Protein AF-A0AAD8TJ21-F1 (afdb_monomer_lite)

Foldseek 3Di:
DPVVVVVVVVVVVVVVVVVVVVVVPPDPPDDDDDDDDDDDDDDDDDDDDDDDDDDPPPPPPPPDPPDDPPPDDDDDDDDDDDDDDDDDDDDDDDDDDDDDDDDDDDDDDDDPPDDDDPPPPPDDPPCVVVPPPPVVVPPVPPPPPPVPVDPVVLVVLVVVLVVLVVDDPVSVVVCVVVNVVSCVVNVVVVVVVVVVVVVVVVCVVVVVVVVVVVVVVVVVVVVVVVVVVCVVVVVVVVVVVVVVVVVVVVVVVVVVVVVVVVVVVVVVVVVVVVVVVVVVVVVVVVVD

pLDDT: mean 70.74, std 22.99, range [34.28, 98.75]

Secondary structure (DSSP, 8-state):
-THHHHHHHHHHHHHHHHHHHHHTT-----PPP-PPPPP---------------------TT-----------------PPPP------------------PPP------------------S---GGGTS---GGGG------------HHHHHHHHHHHHHHHTS-HHHHHHTHHHHHHHHHHHTTHHHHHHHHHHHHHHTHHHHHHHHHHHHHHHHHHHHHHHHH-THHHHHHHHHHHHHHHHHHHHHHHHHHHHHHHHHHHHHHHHHHHHHHHHHHHHHHHHH-

Structure (mmCIF, N/CA/C/O backbone):
data_AF-A0AAD8TJ21-F1
#
_entry.id   AF-A0AAD8TJ21-F1
#
loop_
_atom_site.group_PDB
_atom_site.id
_atom_site.type_symbol
_atom_site.label_atom_id
_atom_site.label_alt_id
_atom_site.label_comp_id
_atom_site.label_asym_id
_atom_site.label_entity_id
_atom_site.label_seq_id
_atom_site.pdbx_PDB_ins_code
_atom_site.Cartn_x
_atom_site.Cartn_y
_atom_site.Cartn_z
_atom_site.occupancy
_atom_site.B_iso_or_equiv
_atom_site.auth_seq_id
_atom_site.auth_comp_id
_atom_site.auth_asym_id
_atom_site.auth_atom_id
_atom_site.pdbx_PDB_model_num
ATOM 1 N N . MET A 1 1 ? 44.494 9.685 -13.608 1.00 54.06 1 MET A N 1
ATOM 2 C CA . MET A 1 1 ? 44.306 8.215 -13.641 1.00 54.06 1 MET A CA 1
ATOM 3 C C . MET A 1 1 ? 43.765 7.640 -12.327 1.00 54.06 1 MET A C 1
ATOM 5 O O . MET A 1 1 ? 43.497 6.451 -12.278 1.00 54.06 1 MET A O 1
ATOM 9 N N . GLU A 1 2 ? 43.521 8.444 -11.288 1.00 57.44 2 GLU A N 1
ATOM 10 C CA . GLU A 1 2 ? 43.161 7.932 -9.951 1.00 57.44 2 GLU A CA 1
ATOM 11 C C . GLU A 1 2 ? 41.667 7.586 -9.780 1.00 57.44 2 GLU A C 1
ATOM 13 O O . GLU A 1 2 ? 41.309 6.813 -8.897 1.00 57.44 2 GLU A O 1
ATOM 18 N N . ASN A 1 3 ? 40.790 8.052 -10.678 1.00 58.03 3 ASN A N 1
ATOM 19 C CA . ASN A 1 3 ? 39.343 7.812 -10.571 1.00 58.03 3 ASN A CA 1
ATOM 20 C C . ASN A 1 3 ? 38.889 6.409 -11.027 1.00 58.03 3 ASN A C 1
ATOM 22 O O . ASN A 1 3 ? 37.798 5.976 -10.663 1.00 58.03 3 ASN A O 1
ATOM 26 N N . TYR A 1 4 ? 39.709 5.672 -11.786 1.00 63.12 4 TYR A N 1
ATOM 27 C CA . TYR A 1 4 ? 39.348 4.323 -12.254 1.00 63.12 4 TYR A CA 1
ATOM 28 C C . TYR A 1 4 ? 39.467 3.256 -11.153 1.00 63.12 4 TYR A C 1
ATOM 30 O O . TYR A 1 4 ? 38.694 2.299 -11.136 1.00 63.12 4 TYR A O 1
ATOM 38 N N . SER A 1 5 ? 40.374 3.440 -10.189 1.00 67.06 5 SER A N 1
ATOM 39 C CA . SER A 1 5 ? 40.562 2.489 -9.085 1.00 67.06 5 SER A CA 1
ATOM 40 C C . SER A 1 5 ? 39.398 2.506 -8.091 1.00 67.06 5 SER A C 1
ATOM 42 O O . SER A 1 5 ? 39.026 1.460 -7.560 1.00 67.06 5 SER A O 1
ATOM 44 N N . LEU A 1 6 ? 38.775 3.671 -7.877 1.00 73.44 6 LEU A N 1
ATOM 45 C CA . LEU A 1 6 ? 37.641 3.805 -6.958 1.00 73.44 6 LEU A CA 1
ATOM 46 C C . LEU A 1 6 ? 36.372 3.133 -7.515 1.00 73.44 6 LEU A C 1
ATOM 48 O O . LEU A 1 6 ? 35.642 2.466 -6.783 1.00 73.44 6 LEU A O 1
ATOM 52 N N . LEU A 1 7 ? 36.145 3.256 -8.828 1.00 73.75 7 LEU A N 1
ATOM 53 C CA . LEU A 1 7 ? 34.979 2.685 -9.504 1.00 73.75 7 LEU A CA 1
ATOM 54 C C . LEU A 1 7 ? 35.025 1.146 -9.529 1.00 73.75 7 LEU A C 1
ATOM 56 O O . LEU A 1 7 ? 34.012 0.488 -9.290 1.00 73.75 7 LEU A O 1
ATOM 60 N N . MET A 1 8 ? 36.212 0.564 -9.737 1.00 75.88 8 MET A N 1
ATOM 61 C CA . MET A 1 8 ? 36.396 -0.894 -9.713 1.00 75.88 8 MET A CA 1
ATOM 62 C C . MET A 1 8 ? 36.237 -1.482 -8.303 1.00 75.88 8 MET A C 1
ATOM 64 O O . MET A 1 8 ? 35.717 -2.589 -8.155 1.00 75.88 8 MET A O 1
ATOM 68 N N . GLY A 1 9 ? 36.614 -0.731 -7.262 1.00 75.88 9 GLY A N 1
ATOM 69 C CA . GLY A 1 9 ? 36.385 -1.125 -5.870 1.00 75.88 9 GLY A CA 1
ATOM 70 C C . GLY A 1 9 ? 34.897 -1.194 -5.511 1.00 75.88 9 GLY A C 1
ATOM 71 O O . GLY A 1 9 ? 34.445 -2.181 -4.930 1.00 75.88 9 GLY A O 1
ATOM 72 N N . ALA A 1 10 ? 34.109 -0.194 -5.919 1.00 72.38 10 ALA A N 1
ATOM 73 C CA . ALA A 1 10 ? 32.674 -0.142 -5.627 1.00 72.38 10 ALA A CA 1
ATOM 74 C C . ALA A 1 10 ? 31.886 -1.297 -6.279 1.00 72.38 10 ALA A C 1
ATOM 76 O O . ALA A 1 10 ? 31.006 -1.888 -5.649 1.00 72.38 10 ALA A O 1
ATOM 77 N N . ALA A 1 11 ? 32.241 -1.676 -7.511 1.00 78.62 11 ALA A N 1
ATOM 78 C CA . ALA A 1 11 ? 31.602 -2.790 -8.214 1.00 78.62 11 ALA A CA 1
ATOM 79 C C . ALA A 1 11 ? 31.856 -4.149 -7.530 1.00 78.62 11 ALA A C 1
ATOM 81 O O . ALA A 1 11 ? 30.954 -4.986 -7.449 1.00 78.62 11 ALA A O 1
ATOM 82 N N . ALA A 1 12 ? 33.062 -4.367 -6.993 1.00 79.06 12 ALA A N 1
ATOM 83 C CA . ALA A 1 12 ? 33.400 -5.597 -6.279 1.00 79.06 12 ALA A CA 1
ATOM 84 C C . ALA A 1 12 ? 32.614 -5.740 -4.962 1.00 79.06 12 ALA A C 1
ATOM 86 O O . ALA A 1 12 ? 32.129 -6.830 -4.647 1.00 79.06 12 ALA A O 1
ATOM 87 N N . VAL A 1 13 ? 32.430 -4.637 -4.229 1.00 78.31 13 VAL A N 1
ATOM 88 C CA . VAL A 1 13 ? 31.672 -4.619 -2.967 1.00 78.31 13 VAL A CA 1
ATOM 89 C C . VAL A 1 13 ? 30.187 -4.903 -3.206 1.00 78.31 13 VAL A C 1
ATOM 91 O O . VAL A 1 13 ? 29.610 -5.745 -2.516 1.00 78.31 13 VAL A O 1
ATOM 94 N N . MET A 1 14 ? 29.576 -4.295 -4.230 1.00 80.94 14 MET A N 1
ATOM 95 C CA . MET A 1 14 ? 28.177 -4.581 -4.575 1.00 80.94 14 MET A CA 1
ATOM 96 C C . MET A 1 14 ? 27.962 -6.047 -4.979 1.00 80.94 14 MET A C 1
ATOM 98 O O . MET A 1 14 ? 26.985 -6.667 -4.561 1.00 80.94 14 MET A O 1
ATOM 102 N N . LYS A 1 15 ? 28.899 -6.651 -5.721 1.00 81.81 15 LYS A N 1
ATOM 103 C CA . LYS A 1 15 ? 28.793 -8.056 -6.150 1.00 81.81 15 LYS A CA 1
ATOM 104 C C . LYS A 1 15 ? 28.887 -9.045 -4.977 1.00 81.81 15 LYS A C 1
ATOM 106 O O . LYS A 1 15 ? 28.224 -10.081 -4.995 1.00 81.81 15 LYS A O 1
ATOM 111 N N . MET A 1 16 ? 29.668 -8.716 -3.945 1.00 80.94 16 MET A N 1
ATOM 112 C CA . MET A 1 16 ? 29.734 -9.473 -2.687 1.00 80.94 16 MET A CA 1
ATOM 113 C C . MET A 1 16 ? 28.443 -9.345 -1.864 1.00 80.94 16 MET A C 1
ATOM 115 O O . MET A 1 16 ? 27.929 -10.356 -1.386 1.00 80.94 16 MET A O 1
ATOM 119 N N . ALA A 1 17 ? 27.881 -8.137 -1.748 1.00 74.94 17 ALA A N 1
ATOM 120 C CA . ALA A 1 17 ? 26.649 -7.899 -0.992 1.00 74.94 17 ALA A CA 1
ATOM 121 C C . ALA A 1 17 ? 25.443 -8.653 -1.583 1.00 74.94 17 ALA A C 1
ATOM 123 O O . ALA A 1 17 ? 24.705 -9.313 -0.852 1.00 74.94 17 ALA A O 1
ATOM 124 N N . VAL A 1 18 ? 25.297 -8.647 -2.914 1.00 81.69 18 VAL A N 1
ATOM 125 C CA . VAL A 1 18 ? 24.240 -9.403 -3.612 1.00 81.69 18 VAL A CA 1
ATOM 126 C C . VAL A 1 18 ? 24.398 -10.913 -3.398 1.00 81.69 18 VAL A C 1
ATOM 128 O O . VAL A 1 18 ? 23.413 -11.619 -3.184 1.00 81.69 18 VAL A O 1
ATOM 131 N N . LYS A 1 19 ? 25.635 -11.425 -3.389 1.00 79.69 19 LYS A N 1
ATOM 132 C CA . LYS A 1 19 ? 25.891 -12.855 -3.171 1.00 79.69 19 LYS A CA 1
ATOM 133 C C . LYS A 1 19 ? 25.602 -13.296 -1.732 1.00 79.69 19 LYS A C 1
ATOM 135 O O . LYS A 1 19 ? 25.108 -14.400 -1.537 1.00 79.69 19 LYS A O 1
ATOM 140 N N . MET A 1 20 ? 25.849 -12.440 -0.740 1.00 72.75 20 MET A N 1
ATOM 141 C CA . MET A 1 20 ? 25.502 -12.722 0.660 1.00 72.75 20 MET A CA 1
ATOM 142 C C . MET A 1 20 ? 23.986 -12.719 0.897 1.00 72.75 20 MET A C 1
ATOM 144 O O . MET A 1 20 ? 23.484 -13.577 1.620 1.00 72.75 20 MET A O 1
ATOM 148 N N . ALA A 1 21 ? 23.243 -11.827 0.235 1.00 70.75 21 ALA A N 1
ATOM 149 C CA . ALA A 1 21 ? 21.781 -11.815 0.310 1.00 70.75 21 ALA A CA 1
ATOM 150 C C . ALA A 1 21 ? 21.152 -13.095 -0.278 1.00 70.75 21 ALA A C 1
ATOM 152 O O . ALA A 1 21 ? 20.177 -13.606 0.269 1.00 70.75 21 ALA A O 1
ATOM 153 N N . ALA A 1 22 ? 21.743 -13.660 -1.338 1.00 66.00 22 ALA A N 1
ATOM 154 C CA . ALA A 1 22 ? 21.258 -14.898 -1.953 1.00 66.00 22 ALA A CA 1
ATOM 155 C C . ALA A 1 22 ? 21.478 -16.148 -1.076 1.00 66.00 22 ALA A C 1
ATOM 157 O O . ALA A 1 22 ? 20.640 -17.045 -1.073 1.00 66.00 22 ALA A O 1
ATOM 158 N N . VAL A 1 23 ? 22.564 -16.199 -0.295 1.00 66.38 23 VAL A N 1
ATOM 159 C CA . VAL A 1 23 ? 22.861 -17.336 0.602 1.00 66.38 23 VAL A CA 1
ATOM 160 C C . VAL A 1 23 ? 21.949 -17.340 1.838 1.00 66.38 23 VAL A C 1
ATOM 162 O O . VAL A 1 23 ? 21.676 -18.389 2.410 1.00 66.38 23 VAL A O 1
ATOM 165 N N . SER A 1 24 ? 21.399 -16.186 2.225 1.00 55.66 24 SER A N 1
ATOM 166 C CA . SER A 1 24 ? 20.538 -16.072 3.408 1.00 55.66 24 SER A CA 1
ATOM 167 C C . SER A 1 24 ? 19.083 -16.528 3.196 1.00 55.66 24 SER A C 1
ATOM 169 O O . SER A 1 24 ? 18.305 -16.507 4.150 1.00 55.66 24 SER A O 1
ATOM 171 N N . MET A 1 25 ? 18.696 -16.927 1.978 1.00 52.81 25 MET A N 1
ATOM 172 C CA . MET A 1 25 ? 17.338 -17.402 1.659 1.00 52.81 25 MET A CA 1
ATOM 173 C C . MET A 1 25 ? 17.239 -18.927 1.501 1.00 52.81 25 MET A C 1
ATOM 175 O O . MET A 1 25 ? 16.166 -19.447 1.182 1.00 52.81 25 MET A O 1
ATOM 179 N N . GLU A 1 26 ? 18.318 -19.668 1.761 1.00 46.25 26 GLU A N 1
ATOM 180 C CA . GLU A 1 26 ? 18.293 -21.131 1.752 1.00 46.25 26 GLU A CA 1
ATOM 181 C C . GLU A 1 26 ? 17.612 -21.648 3.033 1.00 46.25 26 GLU A C 1
ATOM 183 O O . GLU A 1 26 ? 18.179 -21.737 4.121 1.00 46.25 26 GLU A O 1
ATOM 188 N N . LYS A 1 27 ? 16.308 -21.896 2.890 1.00 58.31 27 LYS A N 1
ATOM 189 C CA . LYS A 1 27 ? 15.368 -22.394 3.900 1.00 58.31 27 LYS A CA 1
ATOM 190 C C . LYS A 1 27 ? 15.923 -23.654 4.592 1.00 58.31 27 LYS A C 1
ATOM 192 O O . LYS A 1 27 ? 16.199 -24.636 3.900 1.00 58.31 27 LYS A O 1
ATOM 197 N N . PRO A 1 28 ? 16.008 -23.710 5.934 1.00 47.41 28 PRO A N 1
ATOM 198 C CA . PRO A 1 28 ? 16.336 -24.951 6.615 1.00 47.41 28 PRO A CA 1
ATOM 199 C C . PRO A 1 28 ? 15.163 -25.926 6.457 1.00 47.41 28 PRO A C 1
ATOM 201 O O . PRO A 1 28 ? 14.099 -25.762 7.053 1.00 47.41 28 PRO A O 1
ATOM 204 N N . SER A 1 29 ? 15.365 -26.952 5.632 1.00 57.34 29 SER A N 1
ATOM 205 C CA . SER A 1 29 ? 14.533 -28.156 5.576 1.00 57.34 29 SER A CA 1
ATOM 206 C C . SER A 1 29 ? 14.752 -28.974 6.856 1.00 57.34 29 SER A C 1
ATOM 208 O O . SER A 1 29 ? 15.445 -29.989 6.855 1.00 57.34 29 SER A O 1
ATOM 210 N N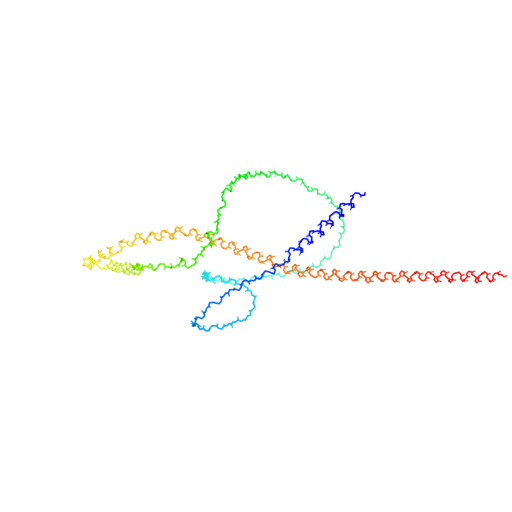 . GLY A 1 30 ? 14.203 -28.492 7.971 1.00 50.91 30 GLY A N 1
ATOM 211 C CA . GLY A 1 30 ? 14.174 -29.185 9.255 1.00 50.91 30 GLY A CA 1
ATOM 212 C C . GLY A 1 30 ? 12.849 -29.917 9.433 1.00 50.91 30 GLY A C 1
ATOM 213 O O . GLY A 1 30 ? 11.792 -29.294 9.486 1.00 50.91 30 GLY A O 1
ATOM 214 N N . ALA A 1 31 ? 12.921 -31.244 9.494 1.00 49.69 31 ALA A N 1
ATOM 215 C CA . ALA A 1 31 ? 11.801 -32.147 9.702 1.00 49.69 31 ALA A CA 1
ATOM 216 C C . ALA A 1 31 ? 10.983 -31.799 10.962 1.00 49.69 31 ALA A C 1
ATOM 218 O O . ALA A 1 31 ? 11.531 -31.608 12.047 1.00 49.69 31 ALA A O 1
ATOM 219 N N . LEU A 1 32 ? 9.657 -31.771 10.806 1.00 39.78 32 LEU A N 1
ATOM 220 C CA . LEU A 1 32 ? 8.694 -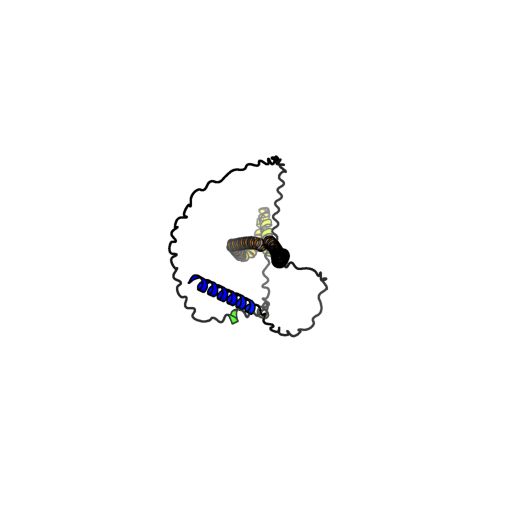31.671 11.901 1.00 39.78 32 LEU A CA 1
ATOM 221 C C . LEU A 1 32 ? 8.650 -32.982 12.709 1.00 39.78 32 LEU A C 1
ATOM 223 O O . LEU A 1 32 ? 8.628 -34.063 12.109 1.00 39.78 32 LEU A O 1
ATOM 227 N N . PRO A 1 33 ? 8.574 -32.925 14.050 1.00 44.97 33 PRO A N 1
ATOM 228 C CA . PRO A 1 33 ? 8.357 -34.109 14.865 1.00 44.97 33 PRO A CA 1
ATOM 229 C C . PRO A 1 33 ? 6.916 -34.619 14.715 1.00 44.97 33 PRO A C 1
ATOM 231 O O . PRO A 1 33 ? 5.944 -33.871 14.819 1.00 44.97 33 PRO A O 1
ATOM 234 N N . ARG A 1 34 ? 6.798 -35.932 14.483 1.00 43.94 34 ARG A N 1
ATOM 235 C CA . ARG A 1 34 ? 5.556 -36.711 14.572 1.00 43.94 34 ARG A CA 1
ATOM 236 C C . ARG A 1 34 ? 4.973 -36.579 15.983 1.00 43.94 34 ARG A C 1
ATOM 238 O O . ARG A 1 34 ? 5.525 -37.145 16.923 1.00 43.94 34 ARG A O 1
ATOM 245 N N . LEU A 1 35 ? 3.845 -35.886 16.110 1.00 36.84 35 LEU A N 1
ATOM 246 C CA . LEU A 1 35 ? 2.988 -35.966 17.290 1.00 36.84 35 LEU A CA 1
ATOM 247 C C . LEU A 1 35 ? 2.151 -37.246 17.223 1.00 36.84 35 LEU A C 1
ATOM 249 O O . LEU A 1 35 ? 1.522 -37.553 16.208 1.00 36.84 35 LEU A O 1
ATOM 253 N N . ALA A 1 36 ? 2.225 -38.009 18.308 1.00 38.69 36 ALA A N 1
ATOM 254 C CA . ALA A 1 36 ? 1.502 -39.246 18.523 1.00 38.69 36 ALA A CA 1
ATOM 255 C C . ALA A 1 36 ? -0.010 -38.996 18.614 1.00 38.69 36 ALA A C 1
ATOM 257 O O . ALA A 1 36 ? -0.468 -37.985 19.141 1.00 38.69 36 ALA A O 1
ATOM 258 N N . ALA A 1 37 ? -0.764 -39.952 18.079 1.00 39.59 37 ALA A N 1
ATOM 259 C CA . ALA A 1 37 ? -2.212 -39.997 18.104 1.00 39.59 37 ALA A CA 1
ATOM 260 C C . ALA A 1 37 ? -2.733 -40.183 19.539 1.00 39.59 37 ALA A C 1
ATOM 262 O O . ALA A 1 37 ? -2.389 -41.163 20.199 1.00 39.59 37 ALA A O 1
ATOM 263 N N . CYS A 1 38 ? -3.600 -39.274 19.985 1.00 35.69 38 CYS A N 1
ATOM 264 C CA . CYS A 1 38 ? -4.513 -39.507 21.100 1.00 35.69 38 CYS A CA 1
ATOM 265 C C . CYS A 1 38 ? -5.879 -39.901 20.533 1.00 35.69 38 CYS A C 1
ATOM 267 O O . CYS A 1 38 ? -6.382 -39.271 19.603 1.00 35.69 38 CYS A O 1
ATOM 269 N N . GLY A 1 39 ? -6.417 -40.994 21.071 1.00 37.19 39 GLY A N 1
ATOM 270 C CA . GLY A 1 39 ? -7.588 -41.694 20.566 1.00 37.19 39 GLY A CA 1
ATOM 271 C C . GLY A 1 39 ? -8.914 -40.946 20.693 1.00 37.19 39 GLY A C 1
ATOM 272 O O . GLY A 1 39 ? -9.140 -40.163 21.614 1.00 37.19 39 GLY A O 1
ATOM 273 N N . GLU A 1 40 ? -9.777 -41.255 19.726 1.00 47.50 40 GLU A N 1
ATOM 274 C CA . GLU A 1 40 ? -11.142 -41.752 19.928 1.00 47.50 40 GLU A CA 1
ATOM 275 C C . GLU A 1 40 ? -11.856 -41.256 21.190 1.00 47.50 40 GLU A C 1
ATOM 277 O O . GLU A 1 40 ? -11.743 -41.838 22.268 1.00 47.50 40 GLU A O 1
ATOM 282 N N . ARG A 1 41 ? -12.683 -40.223 21.013 1.00 38.94 41 ARG A N 1
ATOM 283 C CA . ARG A 1 41 ? -13.985 -40.133 21.673 1.00 38.94 41 ARG A CA 1
ATOM 284 C C . ARG A 1 41 ? -14.984 -39.495 20.714 1.00 38.94 41 ARG A C 1
ATOM 286 O O . ARG A 1 41 ? -14.842 -38.345 20.309 1.00 38.94 41 ARG A O 1
ATOM 293 N N . ASP A 1 42 ? -15.953 -40.319 20.343 1.00 48.53 42 ASP A N 1
ATOM 294 C CA . ASP A 1 42 ? -17.121 -39.998 19.542 1.00 48.53 42 ASP A CA 1
ATOM 295 C C . ASP A 1 42 ? -17.967 -38.868 20.140 1.00 48.53 42 ASP A C 1
ATOM 297 O O . ASP A 1 42 ? -18.038 -38.689 21.356 1.00 48.53 42 ASP A O 1
ATOM 301 N N . SER A 1 43 ? -18.715 -38.224 19.238 1.00 60.16 43 SER A N 1
ATOM 302 C CA . SER A 1 43 ? -19.906 -37.398 19.473 1.00 60.16 43 SER A CA 1
ATOM 303 C C . SER A 1 43 ? -19.710 -35.877 19.452 1.00 60.16 43 SER A C 1
ATOM 305 O O . SER A 1 43 ? -19.668 -35.220 20.488 1.00 60.16 43 SER A O 1
ATOM 307 N N . CYS A 1 44 ? -19.751 -35.303 18.243 1.00 34.28 44 CYS A N 1
ATOM 308 C CA . CYS A 1 44 ? -20.442 -34.033 17.985 1.00 34.28 44 CYS A CA 1
ATOM 309 C C . CYS A 1 44 ? -20.846 -33.914 16.496 1.00 34.28 44 CYS A C 1
ATOM 311 O O . CYS A 1 44 ? -20.158 -34.466 15.634 1.00 34.28 44 CYS A O 1
ATOM 313 N N . PRO A 1 45 ? -21.979 -33.257 16.177 1.00 48.31 45 PRO A N 1
ATOM 314 C CA . PRO A 1 45 ? -22.627 -33.363 14.877 1.00 48.31 45 PRO A CA 1
ATOM 315 C C . PRO A 1 45 ? -21.992 -32.460 13.814 1.00 48.31 45 PRO A C 1
ATOM 317 O O . PRO A 1 45 ? -21.440 -31.398 14.092 1.00 48.31 45 PRO A O 1
ATOM 320 N N . GLN A 1 46 ? -22.110 -32.923 12.572 1.00 47.72 46 GLN A N 1
ATOM 321 C CA . GLN A 1 46 ? -21.566 -32.315 11.365 1.00 47.72 46 GLN A CA 1
ATOM 322 C C . GLN A 1 46 ? -22.081 -30.883 11.157 1.00 47.72 46 GLN A C 1
ATOM 324 O O . GLN A 1 46 ? -23.284 -30.665 11.015 1.00 47.72 46 GLN A O 1
ATOM 329 N N . ILE A 1 47 ? -21.160 -29.924 11.036 1.00 39.72 47 ILE A N 1
ATOM 330 C CA . ILE A 1 47 ? -21.410 -28.663 10.336 1.00 39.72 47 ILE A CA 1
ATOM 331 C C . ILE A 1 47 ? -20.477 -28.638 9.129 1.00 39.72 47 ILE A C 1
ATOM 333 O O . ILE A 1 47 ? -19.254 -28.677 9.248 1.00 39.72 47 ILE A O 1
ATOM 337 N N . LEU A 1 48 ? -21.119 -28.652 7.966 1.00 49.09 48 LEU A N 1
ATOM 338 C CA . LEU A 1 48 ? -20.560 -28.692 6.624 1.00 49.09 48 LEU A CA 1
ATOM 339 C C . LEU A 1 48 ? -19.409 -27.701 6.413 1.00 49.09 48 LEU A C 1
ATOM 341 O O . LEU A 1 48 ? -19.544 -26.496 6.626 1.00 49.09 48 LEU A O 1
ATOM 345 N N . ALA A 1 49 ? -18.308 -28.241 5.896 1.00 42.31 49 ALA A N 1
ATOM 346 C CA . ALA A 1 49 ? -17.218 -27.499 5.293 1.00 42.31 49 ALA A CA 1
ATOM 347 C C . ALA A 1 49 ? -17.722 -26.687 4.089 1.00 42.31 49 ALA A C 1
ATOM 349 O O . ALA A 1 49 ? -18.389 -27.221 3.199 1.00 42.31 49 ALA A O 1
ATOM 350 N N . ARG A 1 50 ? -17.355 -25.403 4.036 1.00 45.47 50 ARG A N 1
ATOM 351 C CA . ARG A 1 50 ? -17.357 -24.621 2.800 1.00 45.47 50 ARG A CA 1
ATOM 352 C C . ARG A 1 50 ? -15.922 -24.225 2.494 1.00 45.47 50 ARG A C 1
ATOM 354 O O . ARG A 1 50 ? -15.303 -23.461 3.229 1.00 45.47 50 ARG A O 1
ATOM 361 N N . ASP A 1 51 ? -15.434 -24.828 1.426 1.00 49.84 51 ASP A N 1
ATOM 362 C CA . ASP A 1 51 ? -14.131 -24.631 0.816 1.00 49.84 51 ASP A CA 1
ATOM 363 C C . ASP A 1 51 ? -14.112 -23.315 0.015 1.00 49.84 51 ASP A C 1
ATOM 365 O O . ASP A 1 51 ? -15.136 -22.928 -0.560 1.00 49.84 51 ASP A O 1
ATOM 369 N N . GLY A 1 52 ? -12.957 -22.646 -0.037 1.00 42.38 52 GLY A N 1
ATOM 370 C CA . GLY A 1 52 ? -12.694 -21.572 -1.002 1.00 42.38 52 GLY A CA 1
ATOM 371 C C . GLY A 1 52 ? -12.135 -20.255 -0.447 1.00 42.38 52 GLY A C 1
ATOM 372 O O . GLY A 1 52 ? -12.881 -19.379 -0.022 1.00 42.38 52 GLY A O 1
ATOM 373 N N . GLY A 1 53 ? -10.820 -20.072 -0.605 1.00 40.72 53 GLY A N 1
ATOM 374 C CA . GLY A 1 53 ? -10.263 -18.812 -1.120 1.00 40.72 53 GLY A CA 1
ATOM 375 C C . GLY A 1 53 ? -9.967 -17.678 -0.132 1.00 40.72 53 GLY A C 1
ATOM 376 O O . GLY A 1 53 ? -10.700 -16.701 -0.053 1.00 40.72 53 GLY A O 1
ATOM 377 N N . GLY A 1 54 ? -8.819 -17.779 0.541 1.00 50.69 54 GLY A N 1
ATOM 378 C CA . GLY A 1 54 ? -7.835 -16.697 0.709 1.00 50.69 54 GLY A CA 1
ATOM 379 C C . GLY A 1 54 ? -8.307 -15.239 0.803 1.00 50.69 54 GLY A C 1
ATOM 380 O O . GLY A 1 54 ? -8.144 -14.466 -0.130 1.00 50.69 54 GLY A O 1
ATOM 381 N N . SER A 1 55 ? -8.734 -14.824 1.992 1.00 45.34 55 SER A N 1
ATOM 382 C CA . SER A 1 55 ? -8.421 -13.508 2.562 1.00 45.34 55 SER A CA 1
ATOM 383 C C . SER A 1 55 ? -8.607 -13.645 4.066 1.00 45.34 55 SER A C 1
ATOM 385 O O . SER A 1 55 ? -9.730 -13.674 4.574 1.00 45.34 55 SER A O 1
ATOM 387 N N . GLY A 1 56 ? -7.497 -13.848 4.775 1.00 42.34 56 GLY A N 1
ATOM 388 C CA . GLY A 1 56 ? -7.466 -14.048 6.220 1.00 42.34 56 GLY A CA 1
ATOM 389 C C . GLY A 1 56 ? -7.849 -12.778 6.972 1.00 42.34 56 GLY A C 1
ATOM 390 O O . GLY A 1 56 ? -7.009 -12.143 7.602 1.00 42.34 56 GLY A O 1
ATOM 391 N N . ARG A 1 57 ? -9.132 -12.403 6.942 1.00 46.47 57 ARG A N 1
ATOM 392 C CA . ARG A 1 57 ? -9.703 -11.511 7.948 1.00 46.47 57 ARG A CA 1
ATOM 393 C C . ARG A 1 57 ? -9.740 -12.290 9.254 1.00 46.47 57 ARG A C 1
ATOM 395 O O . ARG A 1 57 ? -10.650 -13.084 9.481 1.00 46.47 57 ARG A O 1
ATOM 402 N N . PHE A 1 58 ? -8.749 -12.052 10.108 1.00 39.88 58 PHE A N 1
ATOM 403 C CA . PHE A 1 58 ? -8.823 -12.387 11.525 1.00 39.88 58 PHE A CA 1
ATOM 404 C C . PHE A 1 58 ? -10.071 -11.711 12.107 1.00 39.88 58 PHE A C 1
ATOM 406 O O . PHE A 1 58 ? -10.062 -10.526 12.440 1.00 39.88 58 PHE A O 1
ATOM 413 N N . ARG A 1 59 ? -11.182 -12.450 12.174 1.00 42.34 59 ARG A N 1
ATOM 414 C CA . ARG A 1 59 ? -12.350 -12.050 12.952 1.00 42.34 59 ARG A CA 1
ATOM 415 C C . ARG A 1 59 ? -12.011 -12.309 14.408 1.00 42.34 59 ARG A C 1
ATOM 417 O O . ARG A 1 59 ? -12.011 -13.445 14.863 1.00 42.34 59 ARG A O 1
ATOM 424 N N . VAL A 1 60 ? -11.688 -11.234 15.108 1.00 45.75 60 VAL A N 1
ATOM 425 C CA . VAL A 1 60 ? -11.545 -11.214 16.557 1.00 45.75 60 VAL A CA 1
ATOM 426 C C . VAL A 1 60 ? -12.959 -11.370 17.154 1.00 45.75 60 VAL A C 1
ATOM 428 O O . VAL A 1 60 ? -13.773 -10.469 16.956 1.00 45.75 60 VAL A O 1
ATOM 431 N N . PRO A 1 61 ? -13.307 -12.485 17.833 1.00 50.72 61 PRO A N 1
ATOM 432 C CA . PRO A 1 61 ? -14.701 -12.808 18.189 1.00 50.72 61 PRO A CA 1
ATOM 433 C C . PRO A 1 61 ? -15.364 -11.896 19.236 1.00 50.72 61 PRO A C 1
ATOM 435 O O . PRO A 1 61 ? -16.530 -12.095 19.555 1.00 50.72 61 PRO A O 1
ATOM 438 N N . TRP A 1 62 ? -14.649 -10.912 19.786 1.00 43.72 62 TRP A N 1
ATOM 439 C CA . TRP A 1 62 ? -15.111 -10.066 20.894 1.00 43.72 62 TRP A CA 1
ATOM 440 C C . TRP A 1 62 ? -15.259 -8.584 20.528 1.00 43.72 62 TRP A C 1
ATOM 442 O O . TRP A 1 62 ? -15.433 -7.748 21.414 1.00 43.72 62 TRP A O 1
ATOM 452 N N . LEU A 1 63 ? -15.228 -8.234 19.235 1.00 39.78 63 LEU A N 1
ATOM 453 C CA . LEU A 1 63 ? -15.535 -6.871 18.810 1.00 39.78 63 LEU A CA 1
ATOM 454 C C . LEU A 1 63 ? -17.050 -6.638 18.917 1.00 39.78 63 LEU A C 1
ATOM 456 O O . LEU A 1 63 ? -17.813 -6.930 17.997 1.00 39.78 63 LEU A O 1
ATOM 460 N N . ILE A 1 64 ? -17.472 -6.149 20.083 1.00 43.00 64 ILE A N 1
ATOM 461 C CA . ILE A 1 64 ? -18.817 -5.634 20.330 1.00 43.00 64 ILE A CA 1
ATOM 462 C C . ILE A 1 64 ? -19.077 -4.551 19.282 1.00 43.00 64 ILE A C 1
ATOM 464 O O . ILE A 1 64 ? -18.415 -3.514 19.258 1.00 43.00 64 ILE A O 1
ATOM 468 N N . ARG A 1 65 ? -20.015 -4.833 18.379 1.00 35.09 65 ARG A N 1
ATOM 469 C CA . ARG A 1 65 ? -20.537 -3.879 17.408 1.00 35.09 65 ARG A CA 1
ATOM 470 C C . ARG A 1 65 ? -21.323 -2.842 18.209 1.00 35.09 65 ARG A C 1
ATOM 472 O O . ARG A 1 65 ? -22.416 -3.134 18.678 1.00 35.09 65 ARG A O 1
ATOM 479 N N . ILE A 1 66 ? -20.731 -1.676 18.447 1.00 40.59 66 ILE A N 1
ATOM 480 C CA . ILE A 1 66 ? -21.479 -0.521 18.942 1.00 40.59 66 ILE A CA 1
ATOM 481 C C . ILE A 1 66 ? -22.198 0.037 17.711 1.00 40.59 66 ILE A C 1
ATOM 483 O O . ILE A 1 66 ? -21.603 0.762 16.919 1.00 40.59 66 ILE A O 1
ATOM 487 N N . GLU A 1 67 ? -23.433 -0.412 17.486 1.00 36.91 67 GLU A N 1
ATOM 488 C CA . GLU A 1 67 ? -24.364 0.261 16.579 1.00 36.91 67 GLU A CA 1
ATOM 489 C C . GLU A 1 67 ? -24.720 1.607 17.213 1.00 36.91 67 GLU A C 1
ATOM 491 O O . GLU A 1 67 ? -25.354 1.672 18.264 1.00 36.91 67 GLU A O 1
ATOM 496 N N . THR A 1 68 ? -24.229 2.686 16.613 1.00 40.59 68 THR A N 1
ATOM 497 C CA . THR A 1 68 ? -24.718 4.037 16.873 1.00 40.59 68 THR A CA 1
ATOM 498 C C . THR A 1 68 ? -25.910 4.265 15.951 1.00 40.59 68 THR A C 1
ATOM 500 O O . THR A 1 68 ? -25.734 4.496 14.754 1.00 40.59 68 THR A O 1
ATOM 503 N N . ASP A 1 69 ? -27.116 4.152 16.503 1.00 36.03 69 ASP A N 1
ATOM 504 C CA . ASP A 1 69 ? -28.352 4.583 15.851 1.00 36.03 69 ASP A CA 1
ATOM 505 C C . ASP A 1 69 ? -28.378 6.116 15.761 1.00 36.03 69 ASP A C 1
ATOM 507 O O . ASP A 1 69 ? -29.032 6.784 16.558 1.00 36.03 69 ASP A O 1
ATOM 511 N N . ASP A 1 70 ? -27.688 6.687 14.775 1.00 38.47 70 ASP A N 1
ATOM 512 C CA . ASP A 1 70 ? -27.897 8.082 14.387 1.00 38.47 70 ASP A CA 1
ATOM 513 C C . ASP A 1 70 ? -28.828 8.130 13.177 1.00 38.47 70 ASP A C 1
ATOM 515 O O . ASP A 1 70 ? -28.437 8.187 12.010 1.00 38.47 70 ASP A O 1
ATOM 519 N N . THR A 1 71 ? -30.119 8.105 13.501 1.00 46.44 71 THR A N 1
ATOM 520 C CA . THR A 1 71 ? -31.185 8.522 12.594 1.00 46.44 71 THR A CA 1
ATOM 521 C C . THR A 1 71 ? -31.154 10.048 12.525 1.00 46.44 71 THR A C 1
ATOM 523 O O . THR A 1 71 ? -31.771 10.726 13.341 1.00 46.44 71 THR A O 1
ATOM 526 N N . SER A 1 72 ? -30.422 10.601 11.560 1.00 46.44 72 SER A N 1
ATOM 527 C CA . SER A 1 72 ? -30.534 12.012 11.183 1.00 46.44 72 SER A CA 1
ATOM 528 C C . SER A 1 72 ? -30.887 12.100 9.706 1.00 46.44 72 SER A C 1
ATOM 530 O O . SER A 1 72 ? -30.041 12.077 8.815 1.00 46.44 72 SER A O 1
ATOM 532 N N . SER A 1 73 ? -32.193 12.131 9.458 1.00 47.53 73 SER A N 1
ATOM 533 C CA . SER A 1 73 ? -32.788 12.581 8.209 1.00 47.53 73 SER A CA 1
ATOM 534 C C . SER A 1 73 ? -32.556 14.087 8.065 1.00 47.53 73 SER A C 1
ATOM 536 O O . SER A 1 73 ? -33.096 14.861 8.855 1.00 47.53 73 SER A O 1
ATOM 538 N N . GLY A 1 74 ? -31.788 14.498 7.059 1.00 38.31 74 GLY A N 1
ATOM 539 C CA . GLY A 1 74 ? -31.520 15.905 6.779 1.00 38.31 74 GLY A CA 1
ATOM 540 C C . GLY A 1 74 ? -31.085 16.113 5.335 1.00 38.31 74 GLY A C 1
ATOM 541 O O . GLY A 1 74 ? -29.905 16.033 5.034 1.00 38.31 74 GLY A O 1
ATOM 542 N N . GLU A 1 75 ? -32.093 16.308 4.491 1.00 37.25 75 GLU A N 1
ATOM 543 C CA . GLU A 1 75 ? -32.149 17.158 3.295 1.00 37.25 75 GLU A CA 1
ATOM 544 C C . GLU A 1 75 ? -31.053 17.079 2.215 1.00 37.25 75 GLU A C 1
ATOM 546 O O . GLU A 1 75 ? -29.862 17.314 2.392 1.00 37.25 75 GLU A O 1
ATOM 551 N N . VAL A 1 76 ? -31.563 16.793 1.019 1.00 45.50 76 VAL A N 1
ATOM 552 C CA . VAL A 1 76 ? -30.912 16.827 -0.281 1.00 45.50 76 VAL A CA 1
ATOM 553 C C . VAL A 1 76 ? -30.780 18.294 -0.693 1.00 45.50 76 VAL A C 1
ATOM 555 O O . VAL A 1 76 ? -31.796 18.928 -0.968 1.00 45.50 76 VAL A O 1
ATOM 558 N N . GLU A 1 77 ? -29.560 18.826 -0.769 1.00 43.09 77 GLU A 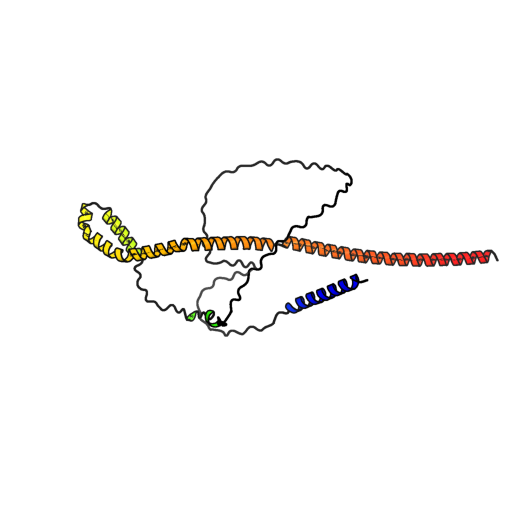N 1
ATOM 559 C CA . GLU A 1 77 ? -29.301 20.087 -1.470 1.00 43.09 77 GLU A CA 1
ATOM 560 C C . GLU A 1 77 ? -28.384 19.834 -2.675 1.00 43.09 77 GLU A C 1
ATOM 562 O O . GLU A 1 77 ? -27.202 19.501 -2.579 1.00 43.09 77 GLU A O 1
ATOM 567 N N . GLU A 1 78 ? -29.021 19.921 -3.836 1.00 42.44 78 GLU A N 1
ATOM 568 C CA . GLU A 1 78 ? -28.490 19.777 -5.180 1.00 42.44 78 GLU A CA 1
ATOM 569 C C . GLU A 1 78 ? -27.636 21.006 -5.527 1.00 42.44 78 GLU A C 1
ATOM 571 O O . GLU A 1 78 ? -28.148 22.048 -5.935 1.00 42.44 78 GLU A O 1
ATOM 576 N N . VAL A 1 79 ? -26.312 20.906 -5.367 1.00 37.44 79 VAL A N 1
ATOM 577 C CA . VAL A 1 79 ? -25.392 21.948 -5.846 1.00 37.44 79 VAL A CA 1
ATOM 578 C C . VAL A 1 79 ? -24.973 21.641 -7.279 1.00 37.44 79 VAL A C 1
ATOM 580 O O . VAL A 1 79 ? -24.100 20.821 -7.563 1.00 37.44 79 VAL A O 1
ATOM 583 N N . VAL A 1 80 ? -25.635 22.361 -8.178 1.00 44.12 80 VAL A N 1
ATOM 584 C CA . VAL A 1 80 ? -25.315 22.569 -9.589 1.00 44.12 80 VAL A CA 1
ATOM 585 C C . VAL A 1 80 ? -23.832 22.923 -9.768 1.00 44.12 80 VAL A C 1
ATOM 587 O O . VAL A 1 80 ? -23.355 23.948 -9.285 1.00 44.12 80 VAL A O 1
ATOM 590 N N . MET A 1 81 ? -23.110 22.090 -10.517 1.00 39.72 81 MET A N 1
ATOM 591 C CA . MET A 1 81 ? -21.756 22.374 -11.000 1.00 39.72 81 MET A CA 1
ATOM 592 C C . MET A 1 81 ? -21.825 23.112 -12.347 1.00 39.72 81 MET A C 1
ATOM 594 O O . MET A 1 81 ? -22.341 22.543 -13.313 1.00 39.72 81 MET A O 1
ATOM 598 N N . PRO A 1 82 ? -21.294 24.341 -12.484 1.00 54.91 82 PRO A N 1
ATOM 599 C CA . PRO A 1 82 ? -21.110 24.945 -13.794 1.00 54.91 82 PRO A CA 1
ATOM 600 C C . PRO A 1 82 ? -19.869 24.363 -14.481 1.00 54.91 82 PRO A C 1
ATOM 602 O O . PRO A 1 82 ? -18.752 24.420 -13.970 1.00 54.91 82 PRO A O 1
ATOM 605 N N . SER A 1 83 ? -20.092 23.818 -15.676 1.00 42.12 83 SER A N 1
ATOM 606 C CA . SER A 1 83 ? -19.052 23.450 -16.634 1.00 42.12 83 SER A CA 1
ATOM 607 C C . SER A 1 83 ? -18.325 24.702 -17.122 1.00 42.12 83 SER A C 1
ATOM 609 O O . SER A 1 83 ? -18.962 25.607 -17.660 1.00 42.12 83 SER A O 1
ATOM 611 N N . THR A 1 84 ? -17.000 24.739 -16.999 1.00 40.59 84 THR A N 1
ATOM 612 C CA . THR A 1 84 ? -16.154 25.703 -17.709 1.00 40.59 84 THR A CA 1
ATOM 613 C C . THR A 1 84 ? -15.247 24.979 -18.697 1.00 40.59 84 THR A C 1
ATOM 615 O O . THR A 1 84 ? -14.301 24.274 -18.360 1.00 40.59 84 THR A O 1
ATOM 618 N N . THR A 1 85 ? -15.658 25.140 -19.947 1.00 37.44 85 THR A N 1
ATOM 619 C CA . THR A 1 85 ? -14.910 25.211 -21.201 1.00 37.44 85 THR A CA 1
ATOM 620 C C . THR A 1 85 ? -13.379 25.174 -21.094 1.00 37.44 85 THR A C 1
ATOM 622 O O . THR A 1 85 ? -12.741 26.086 -20.573 1.00 37.44 85 THR A O 1
ATOM 625 N N . LEU A 1 86 ? -12.805 24.127 -21.692 1.00 39.41 86 LEU A N 1
ATOM 626 C CA .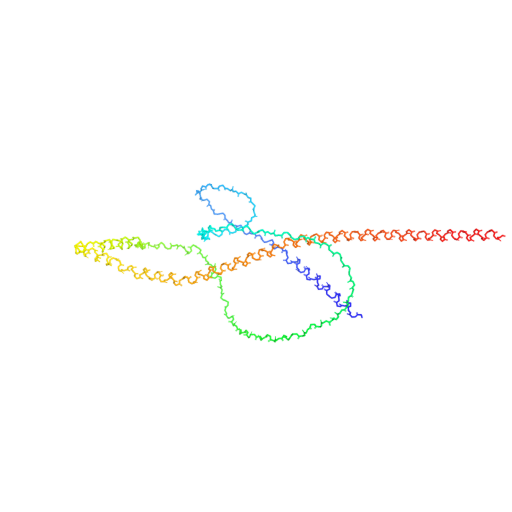 LEU A 1 86 ? -11.413 24.037 -22.128 1.00 39.41 86 LEU A CA 1
ATOM 627 C C . LEU A 1 86 ? -11.196 24.975 -23.323 1.00 39.41 86 LEU A C 1
ATOM 629 O O . LEU A 1 86 ? -11.679 24.682 -24.415 1.00 39.41 86 LEU A O 1
ATOM 633 N N . ASP A 1 87 ? -10.435 26.052 -23.128 1.00 35.84 87 ASP A N 1
ATOM 634 C CA . ASP A 1 87 ? -9.834 26.807 -24.228 1.00 35.84 87 ASP A CA 1
ATOM 635 C C . ASP A 1 87 ? -8.356 26.432 -24.375 1.00 35.84 87 ASP A C 1
ATOM 637 O O . ASP A 1 87 ? -7.507 26.675 -23.515 1.00 35.84 87 ASP A O 1
ATOM 641 N N . LEU A 1 88 ? -8.077 25.799 -25.512 1.00 41.91 88 LEU A N 1
ATOM 642 C CA . LEU A 1 88 ? -6.765 25.420 -26.004 1.00 41.91 88 LEU A CA 1
ATOM 643 C C . LEU A 1 88 ? -6.110 26.645 -26.656 1.00 41.91 88 LEU A C 1
ATOM 645 O O . LEU A 1 88 ? -6.407 26.977 -27.803 1.00 41.91 88 LEU A O 1
ATOM 649 N N . ALA A 1 89 ? -5.190 27.300 -25.948 1.00 42.09 89 ALA A N 1
ATOM 650 C CA . ALA A 1 89 ? -4.355 28.357 -26.510 1.00 42.09 89 ALA A CA 1
ATOM 651 C C . ALA A 1 89 ? -2.878 27.943 -26.532 1.00 42.09 89 ALA A C 1
ATOM 653 O O . ALA A 1 89 ? -2.164 27.960 -25.533 1.00 42.09 89 ALA A O 1
ATOM 654 N N . THR A 1 90 ? -2.435 27.604 -27.737 1.00 42.12 90 THR A N 1
ATOM 655 C CA . THR A 1 90 ? -1.043 27.559 -28.179 1.00 42.12 90 THR A CA 1
ATOM 656 C C . THR A 1 90 ? -0.370 28.919 -27.964 1.00 42.12 90 THR A C 1
ATOM 658 O O . THR A 1 90 ? -0.816 29.914 -28.535 1.00 42.12 90 THR A O 1
ATOM 661 N N . SER A 1 91 ? 0.763 28.975 -27.263 1.00 46.75 91 SER A N 1
ATOM 662 C CA . SER A 1 91 ? 1.735 30.060 -27.451 1.00 46.75 91 SER A CA 1
ATOM 663 C C . SER A 1 91 ? 3.172 29.601 -27.182 1.00 46.75 91 SER A C 1
ATOM 665 O O . SER A 1 91 ? 3.563 29.198 -26.092 1.00 46.75 91 SER A O 1
ATOM 667 N N . LYS A 1 92 ? 3.966 29.656 -28.257 1.00 46.34 92 LYS A N 1
ATOM 668 C CA . LYS A 1 92 ? 5.433 29.686 -28.260 1.00 46.34 92 LYS A CA 1
ATOM 669 C C . LYS A 1 92 ? 5.928 30.853 -27.402 1.00 46.34 92 LYS A C 1
ATOM 671 O O . LYS A 1 92 ? 5.328 31.918 -27.505 1.00 46.34 92 LYS A O 1
ATOM 676 N N . SER A 1 93 ? 7.089 30.714 -26.748 1.00 42.31 93 SER A N 1
ATOM 677 C CA . SER A 1 93 ? 8.195 31.694 -26.844 1.00 42.31 93 SER A CA 1
ATOM 678 C C . SER A 1 93 ? 9.284 31.517 -25.770 1.00 42.31 93 SER A C 1
ATOM 680 O O . SER A 1 93 ? 9.049 31.816 -24.608 1.00 42.31 93 SER A O 1
ATOM 682 N N . VAL A 1 94 ? 10.481 31.159 -26.249 1.00 39.66 94 VAL A N 1
ATOM 683 C CA . VAL A 1 94 ? 11.808 31.774 -26.006 1.00 39.66 94 VAL A CA 1
ATOM 684 C C . VAL A 1 94 ? 12.373 31.883 -24.579 1.00 39.66 94 VAL A C 1
ATOM 686 O O . VAL A 1 94 ? 11.798 32.462 -23.663 1.00 39.66 94 VAL A O 1
ATOM 689 N N . ASP A 1 95 ? 13.612 31.398 -24.509 1.00 47.69 95 ASP A N 1
ATOM 690 C CA . ASP A 1 95 ? 14.621 31.432 -23.457 1.00 47.69 95 ASP A CA 1
ATOM 691 C C . ASP A 1 95 ? 14.693 32.699 -22.594 1.00 47.69 95 ASP A C 1
ATOM 693 O O . ASP A 1 95 ? 14.755 33.828 -23.093 1.00 47.69 95 ASP A O 1
ATOM 697 N N . LYS A 1 96 ? 14.905 32.493 -21.287 1.00 51.53 96 LYS A N 1
ATOM 698 C CA . LYS A 1 96 ? 15.716 33.416 -20.489 1.00 51.53 96 LYS A CA 1
ATOM 699 C C . LYS A 1 96 ? 16.397 32.718 -19.314 1.00 51.53 96 LYS A C 1
ATOM 701 O O . LYS A 1 96 ? 15.765 32.313 -18.345 1.00 51.53 96 LYS A O 1
ATOM 706 N N . ALA A 1 97 ? 17.719 32.629 -19.419 1.00 44.94 97 ALA A N 1
ATOM 707 C CA . ALA A 1 97 ? 18.626 32.304 -18.333 1.00 44.94 97 ALA A CA 1
ATOM 708 C C . ALA A 1 97 ? 18.480 33.303 -17.174 1.00 44.94 97 ALA A C 1
ATOM 710 O O . ALA A 1 97 ? 18.498 34.515 -17.398 1.00 44.94 97 ALA A O 1
ATOM 711 N N . ALA A 1 98 ? 18.411 32.799 -15.942 1.00 42.22 98 ALA A N 1
ATOM 712 C CA . ALA A 1 98 ? 18.665 33.585 -14.742 1.00 42.22 98 ALA A CA 1
ATOM 713 C C . ALA A 1 98 ? 19.088 32.679 -13.572 1.00 42.22 98 ALA A C 1
ATOM 715 O O . ALA A 1 98 ? 18.289 31.954 -12.992 1.00 42.22 98 ALA A O 1
ATOM 716 N N . THR A 1 99 ? 20.372 32.796 -13.229 1.00 42.94 99 THR A N 1
ATOM 717 C CA . THR A 1 99 ? 20.894 32.850 -11.851 1.00 42.94 99 THR A CA 1
ATOM 718 C C . THR A 1 99 ? 20.571 31.705 -10.888 1.00 42.94 99 THR A C 1
ATOM 720 O O . THR A 1 99 ? 19.647 31.760 -10.085 1.00 42.94 99 THR A O 1
ATOM 723 N N . LEU A 1 100 ? 21.491 30.738 -10.895 1.00 45.78 100 LEU A N 1
ATOM 724 C CA . LEU A 1 100 ? 22.236 30.224 -9.738 1.00 45.78 100 LEU A CA 1
ATOM 725 C C . LEU A 1 100 ? 21.927 30.934 -8.395 1.00 45.78 100 LEU A C 1
ATOM 727 O O . LEU A 1 100 ? 22.577 31.918 -8.039 1.00 45.78 100 LEU A O 1
ATOM 731 N N . ALA A 1 101 ? 20.979 30.392 -7.630 1.00 42.28 101 ALA A N 1
ATOM 732 C CA . ALA A 1 101 ? 20.793 30.696 -6.215 1.00 42.28 101 ALA A CA 1
ATOM 733 C C . ALA A 1 101 ? 21.310 29.515 -5.383 1.00 42.28 101 ALA A C 1
ATOM 735 O O . ALA A 1 101 ? 20.837 28.386 -5.472 1.00 42.28 101 ALA A O 1
ATOM 736 N N . LYS A 1 102 ? 22.354 29.807 -4.615 1.00 53.88 102 LYS A N 1
ATOM 737 C CA . LYS A 1 102 ? 23.089 28.924 -3.712 1.00 53.88 102 LYS A CA 1
ATOM 738 C C . LYS A 1 102 ? 22.214 28.647 -2.476 1.00 53.88 102 LYS A C 1
ATOM 740 O O . LYS A 1 102 ? 21.868 29.622 -1.809 1.00 53.88 102 LYS A O 1
ATOM 745 N N . PRO A 1 103 ? 21.848 27.399 -2.129 1.00 51.25 103 PRO A N 1
ATOM 746 C CA . PRO A 1 103 ? 21.207 27.154 -0.846 1.00 51.25 103 PRO A CA 1
ATOM 747 C C . PRO A 1 103 ? 22.225 27.341 0.282 1.00 51.25 103 PRO A C 1
ATOM 749 O O . PRO A 1 103 ? 23.352 26.842 0.245 1.00 51.25 103 PRO A O 1
ATOM 752 N N . SER A 1 104 ? 21.798 28.163 1.234 1.00 49.81 104 SER A N 1
ATOM 753 C CA . SER A 1 104 ? 22.502 28.585 2.432 1.00 49.81 104 SER A CA 1
ATOM 754 C C . SER A 1 104 ? 22.846 27.395 3.323 1.00 49.81 104 SER A C 1
ATOM 756 O O . SER A 1 104 ? 22.050 26.474 3.484 1.00 49.81 104 SER A O 1
ATOM 758 N N . ALA A 1 105 ? 24.037 27.451 3.914 1.00 52.69 105 ALA A N 1
ATOM 759 C CA . ALA A 1 105 ? 24.450 26.578 4.996 1.00 52.69 105 ALA A CA 1
ATOM 760 C C . ALA A 1 105 ? 23.529 26.820 6.199 1.00 52.69 105 ALA A C 1
ATOM 762 O O . ALA A 1 105 ? 23.549 27.904 6.782 1.00 52.69 105 ALA A O 1
ATOM 763 N N . GLU A 1 106 ? 22.708 25.826 6.527 1.00 46.25 106 GLU A N 1
ATOM 764 C CA . GLU A 1 106 ? 21.905 25.809 7.741 1.00 46.25 106 GLU A CA 1
ATOM 765 C C . GLU A 1 106 ? 22.614 24.947 8.786 1.00 46.25 106 GLU A C 1
ATOM 767 O O . GLU A 1 106 ? 22.993 23.797 8.557 1.00 46.25 106 GLU A O 1
ATOM 772 N N . THR A 1 107 ? 22.877 25.599 9.907 1.00 44.53 107 THR A N 1
ATOM 773 C CA . THR A 1 107 ? 23.639 25.159 11.064 1.00 44.53 107 THR A CA 1
ATOM 774 C C . THR A 1 107 ? 22.996 23.929 11.703 1.00 44.53 107 THR A C 1
ATOM 776 O O . THR A 1 107 ? 21.940 24.028 12.320 1.00 44.53 107 THR A O 1
ATOM 779 N N . GLN A 1 108 ? 23.643 22.766 11.595 1.00 46.94 108 GLN A N 1
ATOM 780 C CA . GLN A 1 108 ? 23.340 21.630 12.465 1.00 46.94 108 GLN A CA 1
ATOM 781 C C . GLN A 1 108 ? 23.858 21.940 13.872 1.00 46.94 108 GLN A C 1
ATOM 783 O O . GLN A 1 108 ? 25.067 22.005 14.098 1.00 46.94 108 GLN A O 1
ATOM 788 N N . GLU A 1 109 ? 22.940 22.128 14.817 1.00 56.56 109 GLU A N 1
ATOM 789 C CA . GLU A 1 109 ? 23.271 22.072 16.236 1.00 56.56 109 GLU A CA 1
ATOM 790 C C . GLU A 1 109 ? 23.682 20.638 16.622 1.00 56.56 109 GLU A C 1
ATOM 792 O O . GLU A 1 109 ? 23.073 19.666 16.159 1.00 56.56 109 GLU A O 1
ATOM 797 N N . PRO A 1 110 ? 24.717 20.469 17.463 1.00 56.78 110 PRO A N 1
ATOM 798 C CA . PRO A 1 110 ? 25.127 19.161 17.940 1.00 56.78 110 PRO A CA 1
ATOM 799 C C . PRO A 1 110 ? 24.070 18.614 18.902 1.00 56.78 110 PRO A C 1
ATOM 801 O O . PRO A 1 110 ? 23.925 19.084 20.029 1.00 56.78 110 PRO A O 1
ATOM 804 N N . ILE A 1 111 ? 23.356 17.583 18.453 1.00 51.06 111 ILE A N 1
ATOM 805 C CA . ILE A 1 111 ? 22.556 16.705 19.305 1.00 51.06 111 ILE A CA 1
ATOM 806 C C . ILE A 1 111 ? 23.398 16.258 20.505 1.00 51.06 111 ILE A C 1
ATOM 808 O O . ILE A 1 111 ? 24.384 15.526 20.389 1.00 51.06 111 ILE A O 1
ATOM 812 N N . THR A 1 112 ? 23.011 16.745 21.677 1.00 40.25 112 THR A N 1
ATOM 813 C CA . THR A 1 112 ? 23.561 16.341 22.959 1.00 40.25 112 THR A CA 1
ATOM 814 C C . THR A 1 112 ? 23.329 14.844 23.129 1.00 40.25 112 THR A C 1
ATOM 816 O O . THR A 1 112 ? 22.203 14.356 23.199 1.00 40.25 112 THR A O 1
ATOM 819 N N . SER A 1 113 ? 24.432 14.097 23.155 1.00 48.41 113 SER A N 1
ATOM 820 C CA . SER A 1 113 ? 24.444 12.685 23.516 1.00 48.41 113 SER A CA 1
ATOM 821 C C . SER A 1 113 ? 23.894 12.540 24.930 1.00 48.41 113 SER A C 1
ATOM 823 O O . SER A 1 113 ? 24.545 12.912 25.907 1.00 48.41 113 SER A O 1
ATOM 825 N N . SER A 1 114 ? 22.671 12.025 25.029 1.00 45.06 114 SER A N 1
ATOM 826 C CA . SER A 1 114 ? 22.085 11.637 26.300 1.00 45.06 114 SER A CA 1
ATOM 827 C C . SER A 1 114 ? 22.841 10.414 26.806 1.00 45.06 114 SER A C 1
ATOM 829 O O . SER A 1 114 ? 22.843 9.351 26.183 1.00 45.06 114 SER A O 1
ATOM 831 N N . SER A 1 115 ? 23.552 10.630 27.907 1.00 48.66 115 SER A N 1
ATOM 832 C CA . SER A 1 115 ? 24.330 9.652 28.651 1.00 48.66 115 SER A CA 1
ATOM 833 C C . SER A 1 115 ? 23.450 8.463 29.039 1.00 48.66 115 SER A C 1
ATOM 835 O O . SER A 1 115 ? 22.628 8.544 29.953 1.00 48.66 115 SER A O 1
ATOM 837 N N . ALA A 1 116 ? 23.612 7.353 28.319 1.00 46.09 116 ALA A N 1
ATOM 838 C CA . ALA A 1 116 ? 23.090 6.061 28.721 1.00 46.09 116 ALA A CA 1
ATOM 839 C C . ALA A 1 116 ? 23.912 5.576 29.919 1.00 46.09 116 ALA A C 1
ATOM 841 O O . ALA A 1 116 ? 25.053 5.133 29.776 1.00 46.09 116 ALA A O 1
ATOM 842 N N . ALA A 1 117 ? 23.333 5.689 31.113 1.00 51.72 117 ALA A N 1
ATOM 843 C CA . ALA A 1 117 ? 23.849 5.001 32.283 1.00 51.72 117 ALA A CA 1
ATOM 844 C C . ALA A 1 117 ? 23.895 3.489 31.980 1.00 51.72 117 ALA A C 1
ATOM 846 O O . ALA A 1 117 ? 22.891 2.939 31.517 1.00 51.72 117 ALA A O 1
ATOM 847 N N . PRO A 1 118 ? 25.024 2.800 32.221 1.00 48.03 118 PRO A N 1
ATOM 848 C CA . PRO A 1 118 ? 25.088 1.360 32.065 1.00 48.03 118 PRO A CA 1
ATOM 849 C C . PRO A 1 118 ? 24.230 0.738 33.166 1.00 48.03 118 PRO A C 1
ATOM 851 O O . PRO A 1 118 ? 24.639 0.653 34.324 1.00 48.03 118 PRO A O 1
ATOM 854 N N . MET A 1 119 ? 23.013 0.320 32.815 1.00 48.25 119 MET A N 1
ATOM 855 C CA . MET A 1 119 ? 22.279 -0.624 33.643 1.00 48.25 119 MET A CA 1
ATOM 856 C C . MET A 1 119 ? 23.055 -1.933 33.587 1.00 48.25 119 MET A C 1
ATOM 858 O O . MET A 1 119 ? 23.069 -2.634 32.576 1.00 48.25 119 MET A O 1
ATOM 862 N N . VAL A 1 120 ? 23.771 -2.197 34.674 1.00 50.50 120 VAL A N 1
ATOM 863 C CA . VAL A 1 120 ? 24.392 -3.477 34.983 1.00 50.50 120 VAL A CA 1
ATOM 864 C C . VAL A 1 120 ? 23.283 -4.528 34.954 1.00 50.50 120 VAL A C 1
ATOM 866 O O . VAL A 1 120 ? 22.534 -4.689 35.913 1.00 50.50 120 VAL A O 1
ATOM 869 N N . LEU A 1 121 ? 23.157 -5.208 33.815 1.00 46.81 121 LEU A N 1
ATOM 870 C CA . LEU A 1 121 ? 22.406 -6.448 33.642 1.00 46.81 121 LEU A CA 1
ATOM 871 C C . LEU A 1 121 ? 23.203 -7.559 34.341 1.00 46.81 121 LEU A C 1
ATOM 873 O O . LEU A 1 121 ? 23.888 -8.367 33.718 1.00 46.81 121 LEU A O 1
ATOM 877 N N . GLY A 1 122 ? 23.196 -7.504 35.671 1.00 52.47 122 GLY A N 1
ATOM 878 C CA . GLY A 1 122 ? 23.586 -8.604 36.535 1.00 52.47 122 GLY A CA 1
ATOM 879 C C . GLY A 1 122 ? 22.417 -9.576 36.650 1.00 52.47 122 GLY A C 1
ATOM 880 O O . GLY A 1 122 ? 21.285 -9.152 36.865 1.00 52.47 122 GLY A O 1
ATOM 881 N N . GLU A 1 123 ? 22.740 -10.857 36.501 1.00 54.53 123 GLU A N 1
ATOM 882 C CA . GLU A 1 123 ? 21.857 -12.023 36.588 1.00 54.53 123 GLU A CA 1
ATOM 883 C C . GLU A 1 123 ? 20.887 -12.218 35.419 1.00 54.53 123 GLU A C 1
ATOM 885 O O . GLU A 1 123 ? 19.846 -11.582 35.281 1.00 54.53 123 GLU A O 1
ATOM 890 N N . GLY A 1 124 ? 21.254 -13.182 34.567 1.00 52.81 124 GLY A N 1
ATOM 891 C CA . GLY A 1 124 ? 20.344 -13.826 33.637 1.00 52.81 124 GLY A CA 1
ATOM 892 C C . GLY A 1 124 ? 19.229 -14.507 34.417 1.00 52.81 124 GLY A C 1
ATOM 893 O O . GLY A 1 124 ? 19.377 -15.635 34.878 1.00 52.81 124 GLY A O 1
ATOM 894 N N . TYR A 1 125 ? 18.118 -13.796 34.571 1.00 58.28 125 TYR A N 1
ATOM 895 C CA . TYR A 1 125 ? 16.859 -14.384 34.987 1.00 58.28 125 TYR A CA 1
ATOM 896 C C . TYR A 1 125 ? 16.432 -15.357 33.894 1.00 58.28 125 TYR A C 1
ATOM 898 O O . TYR A 1 125 ? 16.110 -14.957 32.774 1.00 58.28 125 TYR A O 1
ATOM 906 N N . ASP A 1 126 ? 16.485 -16.643 34.216 1.00 62.47 126 ASP A N 1
ATOM 907 C CA . ASP A 1 126 ? 15.985 -17.702 33.361 1.00 62.47 126 ASP A CA 1
ATOM 908 C C . ASP A 1 126 ? 14.454 -17.590 33.281 1.00 62.47 126 ASP A C 1
ATOM 910 O O . ASP A 1 126 ? 13.712 -18.071 34.139 1.00 62.47 126 ASP A O 1
ATOM 914 N N . LEU A 1 127 ? 13.972 -16.881 32.257 1.00 68.50 127 LEU A N 1
ATOM 915 C CA . LEU A 1 127 ? 12.543 -16.697 31.989 1.00 68.50 127 LEU A CA 1
ATOM 916 C C . LEU A 1 127 ? 11.874 -17.989 31.488 1.00 68.50 127 LEU A C 1
ATOM 918 O O . LEU A 1 127 ? 10.667 -17.987 31.242 1.00 68.50 127 LEU A O 1
ATOM 922 N N . SER A 1 128 ? 12.619 -19.097 31.371 1.00 70.69 128 SER A N 1
ATOM 923 C CA . SER A 1 128 ? 12.079 -20.407 30.994 1.00 70.69 128 SER A CA 1
ATOM 924 C C . SER A 1 128 ? 10.966 -20.868 31.942 1.00 70.69 128 SER A C 1
ATOM 926 O O . SER A 1 128 ? 10.023 -21.516 31.496 1.00 70.69 128 SER A O 1
ATOM 928 N N . CYS A 1 129 ? 10.995 -20.447 33.212 1.00 61.03 129 CYS A N 1
ATOM 929 C CA . CYS A 1 129 ? 9.947 -20.753 34.193 1.00 61.03 129 CYS A CA 1
ATOM 930 C C . CYS A 1 129 ? 8.688 -19.865 34.081 1.00 61.03 129 CYS A C 1
ATOM 932 O O . CYS A 1 129 ? 7.638 -20.243 34.595 1.00 61.03 129 CYS A O 1
ATOM 934 N N . LEU A 1 130 ? 8.761 -18.696 33.426 1.00 62.16 130 LEU A N 1
ATOM 935 C CA . LEU A 1 130 ? 7.605 -17.800 33.219 1.00 62.16 130 LEU A CA 1
ATOM 936 C C . LEU A 1 130 ? 6.750 -18.196 32.007 1.00 62.16 130 LEU A C 1
ATOM 938 O O . LEU A 1 130 ? 5.616 -17.737 31.883 1.00 62.16 130 LEU A O 1
ATOM 942 N N . LEU A 1 131 ? 7.287 -19.033 31.115 1.00 64.62 131 LEU A N 1
ATOM 943 C CA . LEU A 1 131 ? 6.604 -19.493 29.902 1.00 64.62 131 LEU A CA 1
ATOM 944 C C . LEU A 1 131 ? 6.068 -20.925 30.004 1.00 64.62 131 LEU A C 1
ATOM 946 O O . LEU A 1 131 ? 5.294 -21.339 29.143 1.00 64.62 131 LEU A O 1
ATOM 950 N N . THR A 1 132 ? 6.389 -21.658 31.070 1.00 60.78 132 THR A N 1
ATOM 951 C CA . THR A 1 132 ? 5.662 -22.871 31.471 1.00 60.78 132 THR A CA 1
ATOM 952 C C . THR A 1 132 ? 4.318 -22.497 32.093 1.00 60.78 132 THR A C 1
ATOM 954 O O . THR A 1 132 ? 4.072 -22.694 33.279 1.00 60.78 132 THR A O 1
ATOM 957 N N . PHE A 1 133 ? 3.436 -21.922 31.277 1.00 57.91 133 PHE A N 1
ATOM 958 C CA . PHE A 1 133 ? 2.009 -21.959 31.558 1.00 57.91 133 PHE A CA 1
ATOM 959 C C . PHE A 1 133 ? 1.553 -23.394 31.313 1.00 57.91 133 PHE A C 1
ATOM 961 O O . PHE A 1 133 ? 1.404 -23.808 30.166 1.00 57.91 133 PHE A O 1
ATOM 968 N N . ASP A 1 134 ? 1.389 -24.155 32.391 1.00 63.31 134 ASP A N 1
ATOM 969 C CA . ASP A 1 134 ? 0.698 -25.437 32.361 1.00 63.31 134 ASP A CA 1
ATOM 970 C C . ASP A 1 134 ? -0.816 -25.166 32.428 1.00 63.31 134 ASP A C 1
ATOM 972 O O . ASP A 1 134 ? -1.322 -24.778 33.488 1.00 63.31 134 ASP A O 1
ATOM 976 N N . PRO A 1 135 ? -1.557 -25.290 31.312 1.00 63.81 135 PRO A N 1
ATOM 977 C CA . PRO A 1 135 ? -2.993 -25.041 31.305 1.00 63.81 135 PRO A CA 1
ATOM 978 C C . PRO A 1 135 ? -3.771 -26.063 32.148 1.00 63.81 135 PRO A C 1
ATOM 980 O O . PRO A 1 135 ? -4.899 -25.762 32.531 1.00 63.81 135 PRO A O 1
ATOM 983 N N . GLU A 1 136 ? -3.190 -27.224 32.480 1.00 64.06 136 GLU A N 1
ATOM 984 C CA . GLU A 1 136 ? -3.814 -28.215 33.370 1.00 64.06 136 GLU A CA 1
ATOM 985 C C . GLU A 1 136 ? -3.655 -27.850 34.855 1.00 64.06 136 GLU A C 1
ATOM 987 O O . GLU A 1 136 ? -4.468 -28.261 35.679 1.00 64.06 136 GLU A O 1
ATOM 992 N N . SER A 1 137 ? -2.689 -26.990 35.210 1.00 56.75 137 SER A N 1
ATOM 993 C CA . SER A 1 137 ? -2.565 -26.433 36.569 1.00 56.75 137 SER A CA 1
ATOM 994 C C . SER A 1 137 ? -3.612 -25.355 36.875 1.00 56.75 137 SER A C 1
ATOM 996 O O . SER A 1 137 ? -3.756 -24.953 38.032 1.00 56.75 137 SER A O 1
ATOM 998 N N . ILE A 1 138 ? -4.354 -24.893 35.865 1.00 59.16 138 ILE A N 1
ATOM 999 C CA . ILE A 1 138 ? -5.588 -24.120 36.036 1.00 59.16 138 ILE A CA 1
ATOM 1000 C C . ILE A 1 138 ? -6.764 -25.098 36.031 1.00 59.16 138 ILE A C 1
ATOM 1002 O O . ILE A 1 138 ? -7.795 -24.853 35.409 1.00 59.16 138 ILE A O 1
ATOM 1006 N N . GLU A 1 139 ? -6.626 -26.236 36.710 1.00 55.38 139 GLU A N 1
ATOM 1007 C CA . GLU A 1 139 ? -7.803 -26.961 37.148 1.00 55.38 139 GLU A CA 1
ATOM 1008 C C . GLU A 1 139 ? -8.576 -25.960 38.018 1.00 55.38 139 GLU A C 1
ATOM 1010 O O . GLU A 1 139 ? -8.029 -25.467 39.014 1.00 55.38 139 GLU A O 1
ATOM 1015 N N . PRO A 1 140 ? -9.786 -25.534 37.611 1.00 48.47 140 PRO A N 1
ATOM 1016 C CA . PRO A 1 140 ? -10.576 -24.636 38.418 1.00 48.47 140 PRO A CA 1
ATOM 1017 C C . PRO A 1 140 ? -10.887 -25.443 39.661 1.00 48.47 140 PRO A C 1
ATOM 1019 O O . PRO A 1 140 ? -11.782 -26.288 39.639 1.00 48.47 140 PRO A O 1
ATOM 1022 N N . ALA A 1 141 ? -10.092 -25.231 40.718 1.00 44.06 141 ALA A N 1
ATOM 1023 C CA . ALA A 1 141 ? -10.368 -25.757 42.034 1.00 44.06 141 ALA A CA 1
ATOM 1024 C C . ALA A 1 141 ? -11.852 -25.510 42.211 1.00 44.06 141 ALA A C 1
ATOM 1026 O O . ALA A 1 141 ? -12.266 -24.348 42.099 1.00 44.06 141 ALA A O 1
ATOM 1027 N N . ALA A 1 142 ? -12.616 -26.605 42.321 1.00 45.06 142 ALA A N 1
ATOM 1028 C CA . ALA A 1 142 ? -14.055 -26.616 42.498 1.00 45.06 142 ALA A CA 1
ATOM 1029 C C . ALA A 1 142 ? -14.319 -25.839 43.781 1.00 45.06 142 ALA A C 1
ATOM 1031 O O . ALA A 1 142 ? -14.432 -26.375 44.883 1.00 45.06 142 ALA A O 1
ATOM 1032 N N . SER A 1 143 ? -14.283 -24.526 43.623 1.00 37.88 143 SER A N 1
ATOM 1033 C CA . SER A 1 143 ? -14.519 -23.535 44.626 1.00 37.88 143 SER A CA 1
ATOM 1034 C C . SER A 1 143 ? -15.981 -23.755 44.829 1.00 37.88 143 SER A C 1
ATOM 1036 O O . SER A 1 143 ? -16.780 -23.450 43.941 1.00 37.88 143 SER A O 1
ATOM 1038 N N . LYS A 1 144 ? -16.294 -24.451 45.928 1.00 43.28 144 LYS A N 1
ATOM 1039 C CA . LYS A 1 144 ? -17.648 -24.571 46.438 1.00 43.28 144 LYS A CA 1
ATOM 1040 C C . LYS A 1 144 ? -18.264 -23.219 46.183 1.00 43.28 144 LYS A C 1
ATOM 1042 O O . LYS A 1 144 ? -17.733 -22.229 46.690 1.00 43.28 144 LYS A O 1
ATOM 1047 N N . ALA A 1 145 ? -19.251 -23.199 45.292 1.00 40.78 145 ALA A N 1
ATOM 1048 C CA . ALA A 1 145 ? -20.045 -22.031 45.027 1.00 40.78 145 ALA A CA 1
ATOM 1049 C C . ALA A 1 145 ? -20.510 -21.585 46.407 1.00 40.78 145 ALA A C 1
ATOM 1051 O O . ALA A 1 145 ? -21.387 -22.200 47.007 1.00 40.78 145 ALA A O 1
ATOM 1052 N N . SER A 1 146 ? -19.809 -20.600 46.971 1.00 40.09 146 SER A N 1
ATOM 1053 C CA . SER A 1 146 ? -20.394 -19.745 47.971 1.00 40.09 146 SER A CA 1
ATOM 1054 C C . SER A 1 146 ? -21.601 -19.241 47.225 1.00 40.09 146 SER A C 1
ATOM 1056 O O . SER A 1 146 ? -21.432 -18.589 46.195 1.00 40.09 146 SER A O 1
ATOM 1058 N N . GLU A 1 147 ? -22.771 -19.711 47.640 1.00 43.22 147 GLU A N 1
ATOM 1059 C CA . GLU A 1 147 ? -24.064 -19.240 47.189 1.00 43.22 147 GLU A CA 1
ATOM 1060 C C . GLU A 1 147 ? -24.047 -17.727 47.401 1.00 43.22 147 GLU A C 1
ATOM 1062 O O . GLU A 1 147 ? -24.360 -17.195 48.462 1.00 43.22 147 GLU A O 1
ATOM 1067 N N . GLU A 1 148 ? -23.518 -17.025 46.405 1.00 44.59 148 GLU A N 1
ATOM 1068 C CA . GLU A 1 148 ? -23.525 -15.590 46.307 1.00 44.59 148 GLU A CA 1
ATOM 1069 C C . GLU A 1 148 ? -24.985 -15.302 46.014 1.00 44.59 148 GLU A C 1
ATOM 1071 O O . GLU A 1 148 ? -25.439 -15.426 44.876 1.00 44.59 148 GLU A O 1
ATOM 1076 N N . SER A 1 149 ? -25.735 -15.065 47.096 1.00 47.84 149 SER A N 1
ATOM 1077 C CA . SER A 1 149 ? -27.061 -14.461 47.094 1.00 47.84 149 SER A CA 1
ATOM 1078 C C . SER A 1 149 ? -27.093 -13.437 45.966 1.00 47.84 149 SER A C 1
ATOM 1080 O O . SER A 1 149 ? -26.439 -12.390 46.026 1.00 47.84 149 SER A O 1
ATOM 1082 N N . GLY A 1 150 ? -27.717 -13.830 44.856 1.00 47.56 150 GLY A N 1
ATOM 1083 C CA . GLY A 1 150 ? -27.571 -13.113 43.606 1.00 47.56 150 GLY A CA 1
ATOM 1084 C C . GLY A 1 150 ? -28.058 -11.671 43.759 1.00 47.56 150 GLY A C 1
ATOM 1085 O O . GLY A 1 150 ? -28.960 -11.401 44.556 1.00 47.56 150 GLY A O 1
ATOM 1086 N N . PRO A 1 151 ? -27.565 -10.734 42.931 1.00 54.62 151 PRO A N 1
ATOM 1087 C CA . PRO A 1 151 ? -28.047 -9.346 42.910 1.00 54.62 151 PRO A CA 1
ATOM 1088 C C . PRO A 1 151 ? -29.567 -9.221 42.666 1.00 54.62 151 PRO A C 1
ATOM 1090 O O . PRO A 1 151 ? -30.132 -8.145 42.830 1.00 54.62 151 PRO A O 1
ATOM 1093 N N . SER A 1 152 ? -30.235 -10.317 42.289 1.00 57.12 152 SER A N 1
ATOM 1094 C CA . SER A 1 152 ? -31.686 -10.441 42.162 1.00 57.12 152 SER A CA 1
ATOM 1095 C C . SER A 1 152 ? -32.442 -10.359 43.496 1.00 57.12 152 SER A C 1
ATOM 1097 O O . SER A 1 152 ? -33.550 -9.827 43.510 1.00 57.12 152 SER A O 1
ATOM 1099 N N . ALA A 1 153 ? -31.895 -10.880 44.602 1.00 64.75 153 ALA A N 1
ATOM 1100 C CA . ALA A 1 153 ? -32.623 -10.963 45.875 1.00 64.75 153 ALA A CA 1
ATOM 1101 C C . ALA A 1 153 ? -32.730 -9.590 46.558 1.00 64.75 153 ALA A C 1
ATOM 1103 O O . ALA A 1 153 ? -33.823 -9.144 46.904 1.00 64.75 153 ALA A O 1
ATOM 1104 N N . THR A 1 154 ? -31.611 -8.864 46.631 1.00 72.12 154 THR A N 1
ATOM 1105 C CA . THR A 1 154 ? -31.562 -7.499 47.181 1.00 72.12 154 THR A CA 1
ATOM 1106 C C . THR A 1 154 ? -32.355 -6.505 46.339 1.00 72.12 154 THR A C 1
ATOM 1108 O O . THR A 1 154 ? -32.939 -5.565 46.873 1.00 72.12 154 THR A O 1
ATOM 1111 N N . HIS A 1 155 ? -32.425 -6.713 45.020 1.00 80.25 155 HIS A N 1
ATOM 1112 C CA . HIS A 1 155 ? -33.243 -5.887 44.137 1.00 80.25 155 HIS A CA 1
ATOM 1113 C C . HIS A 1 155 ? -34.743 -6.072 44.400 1.00 80.25 155 HIS A C 1
ATOM 1115 O O . HIS A 1 155 ? -35.465 -5.081 44.488 1.00 80.25 155 HIS A O 1
ATOM 1121 N N . GLY A 1 156 ? -35.199 -7.318 44.580 1.00 83.50 156 GLY A N 1
ATOM 1122 C CA . GLY A 1 156 ? -36.579 -7.617 44.973 1.00 83.50 156 GLY A CA 1
ATOM 1123 C C . GLY A 1 156 ? -36.934 -7.013 46.333 1.00 83.50 156 GLY A C 1
ATOM 1124 O O . GLY A 1 156 ? -37.960 -6.354 46.458 1.00 83.50 156 GLY A O 1
ATOM 1125 N N . GLN A 1 157 ? -36.037 -7.137 47.315 1.00 84.75 157 GLN A N 1
ATOM 1126 C CA . GLN A 1 157 ? -36.184 -6.536 48.645 1.00 84.75 157 GLN A CA 1
ATOM 1127 C C . GLN A 1 157 ? -36.233 -5.000 48.607 1.00 84.75 157 GLN A C 1
ATOM 1129 O O . GLN A 1 157 ? -37.072 -4.399 49.266 1.00 84.75 157 GLN A O 1
ATOM 1134 N N . LEU A 1 158 ? -35.397 -4.345 47.795 1.00 84.25 158 LEU A N 1
ATOM 1135 C CA . LEU A 1 158 ? -35.429 -2.888 47.600 1.00 84.25 158 LEU A CA 1
ATOM 1136 C C . LEU A 1 158 ? -36.716 -2.412 46.920 1.00 84.25 158 LEU A C 1
ATOM 1138 O O . LEU A 1 158 ? -37.244 -1.360 47.277 1.00 84.25 158 LEU A O 1
ATOM 1142 N N . GLN A 1 159 ? -37.218 -3.159 45.934 1.00 88.62 159 GLN A N 1
ATOM 1143 C CA . GLN A 1 159 ? -38.503 -2.851 45.304 1.00 88.62 159 GLN A CA 1
ATOM 1144 C C . GLN A 1 159 ? -39.670 -3.053 46.272 1.00 88.62 159 GLN A C 1
ATOM 1146 O O . GLN A 1 159 ? -40.586 -2.233 46.290 1.00 88.62 159 GLN A O 1
ATOM 1151 N N . HIS A 1 160 ? -39.611 -4.097 47.097 1.00 87.75 160 HIS A N 1
ATOM 1152 C CA . HIS A 1 160 ? -40.602 -4.373 48.133 1.00 87.75 160 HIS A CA 1
ATOM 1153 C C . HIS A 1 160 ? -40.598 -3.290 49.218 1.00 87.75 160 HIS A C 1
ATOM 1155 O O . HIS A 1 160 ? -41.629 -2.682 49.480 1.00 87.75 160 HIS A O 1
ATOM 1161 N N . LEU A 1 161 ? -39.419 -2.915 49.727 1.00 89.00 161 LEU A N 1
ATOM 1162 C CA . LEU A 1 161 ? -39.234 -1.769 50.623 1.00 89.00 161 LEU A CA 1
ATOM 1163 C C . LEU A 1 161 ? -39.800 -0.483 50.004 1.00 89.00 161 LEU A C 1
ATOM 1165 O O . LEU A 1 161 ? -40.499 0.279 50.664 1.00 89.00 161 LEU A O 1
ATOM 1169 N N . LYS A 1 162 ? -39.528 -0.241 48.717 1.00 91.12 162 LYS A N 1
ATOM 1170 C CA . LYS A 1 162 ? -40.070 0.912 47.991 1.00 91.12 162 LYS A CA 1
ATOM 1171 C C . LYS A 1 162 ? -41.599 0.877 47.936 1.00 91.12 162 LYS A C 1
ATOM 1173 O O . LYS A 1 162 ? -42.210 1.932 48.080 1.00 91.12 162 LYS A O 1
ATOM 1178 N N . ALA A 1 163 ? -42.209 -0.286 47.721 1.00 90.88 163 ALA A N 1
ATOM 1179 C CA . ALA A 1 163 ? -43.661 -0.445 47.703 1.00 90.88 163 ALA A CA 1
ATOM 1180 C C . ALA A 1 163 ? -44.275 -0.188 49.089 1.00 90.88 163 ALA A C 1
ATOM 1182 O O . ALA A 1 163 ? -45.222 0.592 49.181 1.00 90.88 163 ALA A O 1
ATOM 1183 N N . LEU A 1 164 ? -43.678 -0.741 50.152 1.00 88.69 164 LEU A N 1
ATOM 1184 C CA . LEU A 1 164 ? -44.087 -0.510 51.542 1.00 88.69 164 LEU A CA 1
ATOM 1185 C C . LEU A 1 164 ? -44.002 0.977 51.911 1.00 88.69 164 LEU A C 1
ATOM 1187 O O . LEU A 1 164 ? -44.980 1.556 52.372 1.00 88.69 164 LEU A O 1
ATOM 1191 N N . LEU A 1 165 ? -42.881 1.636 51.601 1.00 88.31 165 LEU A N 1
ATOM 1192 C CA . LEU A 1 165 ? -42.679 3.074 51.835 1.00 88.31 165 LEU A CA 1
ATOM 1193 C C . LEU A 1 165 ? -43.567 3.977 50.964 1.00 88.31 165 LEU A C 1
ATOM 1195 O O . LEU A 1 165 ? -43.733 5.154 51.278 1.00 88.31 165 LEU A O 1
ATOM 1199 N N . SER A 1 166 ? -44.114 3.450 49.865 1.00 91.69 166 SER A N 1
ATOM 1200 C CA . SER A 1 166 ? -45.062 4.165 49.000 1.00 91.69 166 SER A CA 1
ATOM 1201 C C . SER A 1 166 ? -46.523 3.969 49.428 1.00 91.69 166 SER A C 1
ATOM 1203 O O . SER A 1 166 ? -47.413 4.545 48.800 1.00 91.69 166 SER A O 1
ATOM 1205 N N . SER A 1 167 ? -46.785 3.145 50.449 1.00 89.25 167 SER A N 1
ATOM 1206 C CA . SER A 1 167 ? -48.126 2.888 50.981 1.00 89.25 167 SER A CA 1
ATOM 1207 C C . SER A 1 167 ? -48.616 4.018 51.904 1.00 89.25 167 SER A C 1
ATOM 1209 O O . SER A 1 167 ? -47.896 4.980 52.184 1.00 89.25 167 SER A O 1
ATOM 1211 N N . SER A 1 168 ? -49.876 3.937 52.345 1.00 88.50 168 SER A N 1
ATOM 1212 C CA . SER A 1 168 ? -50.439 4.915 53.283 1.00 88.50 168 SER A CA 1
ATOM 1213 C C . SER A 1 168 ? -49.741 4.823 54.644 1.00 88.50 168 SER A C 1
ATOM 1215 O O . SER A 1 168 ? -49.272 3.766 55.052 1.00 88.50 168 SER A O 1
ATOM 1217 N N . ILE A 1 169 ? -49.705 5.924 55.392 1.00 83.44 169 ILE A N 1
ATOM 1218 C CA . ILE A 1 169 ? -49.034 5.980 56.701 1.00 83.44 169 ILE A CA 1
ATOM 1219 C C . ILE A 1 169 ? -49.627 4.962 57.692 1.00 83.44 169 ILE A C 1
ATOM 1221 O O . ILE A 1 169 ? -48.890 4.408 58.499 1.00 83.44 169 ILE A O 1
ATOM 1225 N N . GLU A 1 170 ? -50.931 4.680 57.616 1.00 80.81 170 GLU A N 1
ATOM 1226 C CA . GLU A 1 170 ? -51.590 3.684 58.477 1.00 80.81 170 GLU A CA 1
ATOM 1227 C C . GLU A 1 170 ? -51.118 2.250 58.212 1.00 80.81 170 GLU A C 1
ATOM 1229 O O . GLU A 1 170 ? -50.853 1.526 59.165 1.00 80.81 170 GLU A O 1
ATOM 1234 N N . THR A 1 171 ? -50.924 1.862 56.948 1.00 79.38 171 THR A N 1
ATOM 1235 C CA . THR A 1 171 ? -50.387 0.536 56.595 1.00 79.38 171 THR A CA 1
ATOM 1236 C C . THR A 1 171 ? -48.897 0.439 56.914 1.00 79.38 171 THR A C 1
ATOM 1238 O O . THR A 1 171 ? -48.425 -0.580 57.399 1.00 79.38 171 THR A O 1
ATOM 1241 N N . LEU A 1 172 ? -48.162 1.545 56.759 1.00 79.75 172 LEU A N 1
ATOM 1242 C CA . LEU A 1 172 ? -46.737 1.605 57.077 1.00 79.75 172 LEU A CA 1
ATOM 1243 C C . LEU A 1 172 ? -46.441 1.348 58.564 1.00 79.75 172 LEU A C 1
ATOM 1245 O O . LEU A 1 172 ? -45.416 0.758 58.896 1.00 79.75 172 LEU A O 1
ATOM 1249 N N . VAL A 1 173 ? -47.320 1.806 59.461 1.00 86.69 173 VAL A N 1
ATOM 1250 C CA . VAL A 1 173 ? -47.174 1.579 60.906 1.00 86.69 173 VAL A CA 1
ATOM 1251 C C . VAL A 1 173 ? -47.349 0.097 61.247 1.00 86.69 173 VAL A C 1
ATOM 1253 O O . VAL A 1 173 ? -46.590 -0.417 62.070 1.00 86.69 173 VAL A O 1
ATOM 1256 N N . GLU A 1 174 ? -48.282 -0.600 60.596 1.00 87.62 174 GLU A N 1
ATOM 1257 C CA . GLU A 1 174 ? -48.469 -2.050 60.759 1.00 87.62 174 GLU A CA 1
ATOM 1258 C C . GLU A 1 174 ? -47.289 -2.849 60.175 1.00 87.62 174 GLU A C 1
ATOM 1260 O O . GLU A 1 174 ? -46.812 -3.790 60.811 1.00 87.62 174 GLU A O 1
ATOM 1265 N N . ASP A 1 175 ? -46.728 -2.400 59.048 1.00 88.88 175 ASP A N 1
ATOM 1266 C CA . ASP A 1 175 ? -45.632 -3.074 58.332 1.00 88.88 175 ASP A CA 1
ATOM 1267 C C . ASP A 1 175 ? -44.222 -2.732 58.871 1.00 88.88 175 ASP A C 1
ATOM 1269 O O . ASP A 1 175 ? -43.202 -3.097 58.277 1.00 88.88 175 ASP A O 1
ATOM 1273 N N . THR A 1 176 ? -44.116 -2.031 60.007 1.00 90.19 176 THR A N 1
ATOM 1274 C CA . THR A 1 176 ? -42.834 -1.516 60.537 1.00 90.19 176 THR A CA 1
ATOM 1275 C C . THR A 1 176 ? -41.793 -2.621 60.776 1.00 90.19 176 THR A C 1
ATOM 1277 O O . THR A 1 176 ? -40.606 -2.433 60.493 1.00 90.19 176 THR A O 1
ATOM 1280 N N . GLU A 1 177 ? -42.217 -3.783 61.279 1.00 90.06 177 GLU A N 1
ATOM 1281 C CA . GLU A 1 177 ? -41.317 -4.920 61.526 1.00 90.06 177 GLU A CA 1
ATOM 1282 C C . GLU A 1 177 ? -40.836 -5.568 60.219 1.00 90.06 177 GLU A C 1
ATOM 1284 O O . GLU A 1 177 ? -39.686 -6.001 60.127 1.00 90.06 177 GLU A O 1
ATOM 1289 N N . GLU A 1 178 ? -41.669 -5.568 59.176 1.00 89.38 178 GLU A N 1
ATOM 1290 C CA . GLU A 1 178 ? -41.292 -6.057 57.849 1.00 89.38 178 GLU A CA 1
ATOM 1291 C C . GLU A 1 178 ? -40.281 -5.110 57.186 1.00 89.38 178 GLU A C 1
ATOM 1293 O O . GLU A 1 178 ? -39.240 -5.551 56.695 1.00 89.38 178 GLU A O 1
ATOM 1298 N N . VAL A 1 179 ? -40.508 -3.794 57.272 1.00 88.12 179 VAL A N 1
ATOM 1299 C CA . VAL A 1 179 ? -39.556 -2.767 56.814 1.00 88.12 179 VAL A CA 1
ATOM 1300 C C . VAL A 1 179 ? -38.200 -2.920 57.509 1.00 88.12 179 VAL A C 1
ATOM 1302 O O . VAL A 1 179 ? -37.157 -2.851 56.855 1.00 88.12 179 VAL A O 1
ATOM 1305 N N . LYS A 1 180 ? -38.200 -3.160 58.825 1.00 91.56 180 LYS A N 1
ATOM 1306 C CA . LYS A 1 180 ? -36.981 -3.378 59.610 1.00 91.56 180 LYS A CA 1
ATOM 1307 C C . LYS A 1 180 ? -36.253 -4.661 59.200 1.00 91.56 180 LYS A C 1
ATOM 1309 O O . LYS A 1 180 ? -35.041 -4.610 58.999 1.00 91.56 180 LYS A O 1
ATOM 1314 N N . SER A 1 181 ? -36.977 -5.767 59.015 1.00 90.00 181 SER A N 1
ATOM 1315 C CA . SER A 1 181 ? -36.409 -7.038 58.544 1.00 90.00 181 SER A CA 1
ATOM 1316 C C . SER A 1 181 ? -35.727 -6.880 57.184 1.00 90.00 181 SER A C 1
ATOM 1318 O O . SER A 1 181 ? -34.612 -7.352 56.988 1.00 90.00 181 SER A O 1
ATOM 1320 N N . ILE A 1 182 ? -36.359 -6.165 56.250 1.00 89.31 182 ILE A N 1
ATOM 1321 C CA . ILE A 1 182 ? -35.797 -5.922 54.915 1.00 89.31 182 ILE A CA 1
ATOM 1322 C C . ILE A 1 182 ? -34.537 -5.042 54.993 1.00 89.31 182 ILE A C 1
ATOM 1324 O O . ILE A 1 182 ? -33.577 -5.248 54.250 1.00 89.31 182 ILE A O 1
ATOM 1328 N N . LEU A 1 183 ? -34.516 -4.058 55.896 1.00 87.31 183 LEU A N 1
ATOM 1329 C CA . LEU A 1 183 ? -33.355 -3.196 56.128 1.00 87.31 183 LEU A CA 1
ATOM 1330 C C . LEU A 1 183 ? -32.160 -3.964 56.703 1.00 87.31 183 LEU A C 1
ATOM 1332 O O . LEU A 1 183 ? -31.043 -3.763 56.223 1.00 87.31 183 LEU A O 1
ATOM 1336 N N . GLU A 1 184 ? -32.388 -4.843 57.682 1.00 89.94 184 GLU A N 1
ATOM 1337 C CA . GLU A 1 184 ? -31.351 -5.718 58.249 1.00 89.94 184 GLU A CA 1
ATOM 1338 C C . GLU A 1 184 ? -30.786 -6.679 57.188 1.00 89.94 184 GLU A C 1
ATOM 1340 O O . GLU A 1 184 ? -29.567 -6.850 57.112 1.00 89.94 184 GLU A O 1
ATOM 1345 N N . ASP A 1 185 ? -31.635 -7.201 56.296 1.00 88.31 185 ASP A N 1
ATOM 1346 C CA . ASP A 1 185 ? -31.220 -8.060 55.179 1.00 88.31 185 ASP A CA 1
ATOM 1347 C C . ASP A 1 185 ? -30.374 -7.318 54.124 1.00 88.31 185 ASP A C 1
ATOM 1349 O O . ASP A 1 185 ? -29.408 -7.865 53.591 1.00 88.31 185 ASP A O 1
ATOM 1353 N N . ILE A 1 186 ? -30.695 -6.058 53.804 1.00 86.94 186 ILE A N 1
ATOM 1354 C CA . ILE A 1 186 ? -29.989 -5.287 52.761 1.00 86.94 186 ILE A CA 1
ATOM 1355 C C . ILE A 1 186 ? -28.672 -4.679 53.278 1.00 86.94 186 ILE A C 1
ATOM 1357 O O . ILE A 1 186 ? -27.708 -4.526 52.514 1.00 86.94 186 ILE A O 1
ATOM 1361 N N . GLN A 1 187 ? -28.609 -4.319 54.563 1.00 87.38 187 GLN A N 1
ATOM 1362 C CA . GLN A 1 187 ? -27.476 -3.623 55.179 1.00 87.38 187 GLN A CA 1
ATOM 1363 C C . GLN A 1 187 ? -26.093 -4.256 54.909 1.00 87.38 187 GLN A C 1
ATOM 1365 O O . GLN A 1 187 ? -25.181 -3.504 54.545 1.00 87.38 187 GLN A O 1
ATOM 1370 N N . PRO A 1 188 ? -25.882 -5.584 55.016 1.00 85.62 188 PRO A N 1
ATOM 1371 C CA . PRO A 1 188 ? -24.566 -6.180 54.768 1.00 85.62 188 PRO A CA 1
ATOM 1372 C C . PRO A 1 188 ? -24.129 -6.123 53.293 1.00 85.62 188 PRO A C 1
ATOM 1374 O O . PRO A 1 188 ? -22.933 -6.177 53.001 1.00 85.62 188 PRO A O 1
ATOM 1377 N N . HIS A 1 189 ? -25.061 -5.975 52.347 1.00 83.56 189 HIS A N 1
ATOM 1378 C CA . HIS A 1 189 ? -24.775 -6.044 50.908 1.00 83.56 189 HIS A CA 1
ATOM 1379 C C . HIS A 1 189 ? -24.472 -4.682 50.261 1.00 83.56 189 HIS A C 1
ATOM 1381 O O . HIS A 1 189 ? -23.824 -4.618 49.207 1.00 83.56 189 HIS A O 1
ATOM 1387 N N . LEU A 1 190 ? -24.904 -3.580 50.882 1.00 83.75 190 LEU A N 1
ATOM 1388 C CA . LEU A 1 190 ? -24.681 -2.220 50.376 1.00 83.75 190 LEU A CA 1
ATOM 1389 C C . LEU A 1 190 ? -23.191 -1.832 50.276 1.00 83.75 190 LEU A C 1
ATOM 1391 O O . LEU A 1 190 ? -22.790 -1.365 49.205 1.00 83.75 190 LEU A O 1
ATOM 1395 N N . PRO A 1 191 ? -22.339 -2.052 51.301 1.00 87.44 191 PRO A N 1
ATOM 1396 C CA . PRO A 1 191 ? -20.931 -1.655 51.246 1.00 87.44 191 PRO A CA 1
ATOM 1397 C C . PRO A 1 191 ? -20.170 -2.371 50.126 1.00 87.44 191 PRO A C 1
ATOM 1399 O O . PRO A 1 191 ? -19.422 -1.744 49.377 1.00 87.44 191 PRO A O 1
ATOM 1402 N N . VAL A 1 192 ? -20.424 -3.672 49.959 1.00 84.69 192 VAL A N 1
ATOM 1403 C CA . VAL A 1 192 ? -19.797 -4.507 48.924 1.00 84.69 192 VAL A CA 1
ATOM 1404 C C . VAL A 1 192 ? -20.221 -4.050 47.527 1.00 84.69 192 VAL A C 1
ATOM 1406 O O . VAL A 1 192 ? -19.396 -3.912 46.620 1.00 84.69 192 VAL A O 1
ATOM 1409 N N . THR A 1 193 ? -21.509 -3.753 47.348 1.00 84.31 193 THR A N 1
ATOM 1410 C CA . THR A 1 193 ? -22.043 -3.292 46.062 1.00 84.31 193 THR A CA 1
ATOM 1411 C C . THR A 1 193 ? -21.458 -1.936 45.670 1.00 84.31 193 THR A C 1
ATOM 1413 O O . THR A 1 193 ? -21.025 -1.766 44.526 1.00 84.31 193 THR A O 1
ATOM 1416 N N . LEU A 1 194 ? -21.377 -0.993 46.614 1.00 89.12 194 LEU A N 1
ATOM 1417 C CA . LEU A 1 194 ? -20.776 0.321 46.387 1.00 89.12 194 LEU A CA 1
ATOM 1418 C C . LEU A 1 194 ? -19.270 0.229 46.117 1.00 89.12 194 LEU A C 1
ATOM 1420 O O . LEU A 1 194 ? -18.785 0.889 45.200 1.00 89.12 194 LEU A O 1
ATOM 1424 N N . GLN A 1 195 ? -18.540 -0.637 46.825 1.00 91.12 195 GLN A N 1
ATOM 1425 C CA . GLN A 1 195 ? -17.119 -0.880 46.561 1.00 91.12 195 GLN A CA 1
ATOM 1426 C C . GLN A 1 195 ? -16.896 -1.411 45.139 1.00 91.12 195 GLN A C 1
ATOM 1428 O O . GLN A 1 195 ? -16.039 -0.909 44.411 1.00 91.12 195 GLN A O 1
ATOM 1433 N N . ARG A 1 196 ? -17.712 -2.376 44.695 1.00 92.25 196 ARG A N 1
ATOM 1434 C CA . ARG A 1 196 ? -17.653 -2.917 43.329 1.00 92.25 196 ARG A CA 1
ATOM 1435 C C . ARG A 1 196 ? -17.975 -1.857 42.273 1.00 92.25 196 ARG A C 1
ATOM 1437 O O . ARG A 1 196 ? -17.350 -1.832 41.214 1.00 92.25 196 ARG A O 1
ATOM 1444 N N . ILE A 1 197 ? -18.937 -0.974 42.539 1.00 92.06 197 ILE A N 1
ATOM 1445 C CA . ILE A 1 197 ? -19.254 0.165 41.664 1.00 92.06 197 ILE A CA 1
ATOM 1446 C C . ILE A 1 197 ? -18.072 1.140 41.604 1.00 92.06 197 ILE A C 1
ATOM 1448 O O . ILE A 1 197 ? -17.660 1.510 40.506 1.00 92.06 197 ILE A O 1
ATOM 1452 N N . GLY A 1 198 ? -17.476 1.482 42.748 1.00 93.00 198 GLY A N 1
ATOM 1453 C CA . GLY A 1 198 ? -16.299 2.347 42.825 1.00 93.00 198 GLY A CA 1
ATOM 1454 C C . GLY A 1 198 ? -15.114 1.802 42.026 1.00 93.00 198 GLY A C 1
ATOM 1455 O O . GLY A 1 198 ? -14.528 2.527 41.225 1.00 93.00 198 GLY A O 1
ATOM 1456 N N . LEU A 1 199 ? -14.821 0.503 42.151 1.00 93.25 199 LEU A N 1
ATOM 1457 C CA . LEU A 1 199 ? -13.772 -0.163 41.369 1.00 93.25 199 LEU A CA 1
ATOM 1458 C C . LEU A 1 199 ? -14.055 -0.124 39.862 1.00 93.25 199 LEU A C 1
ATOM 1460 O O . LEU A 1 199 ? -13.149 0.143 39.074 1.00 93.25 199 LEU A O 1
ATOM 1464 N N . ARG A 1 200 ? -15.309 -0.337 39.442 1.00 94.06 200 ARG A N 1
ATOM 1465 C CA . ARG A 1 200 ? -15.687 -0.233 38.023 1.00 94.06 200 ARG A CA 1
ATOM 1466 C C . ARG A 1 200 ? -15.536 1.189 37.492 1.00 94.06 200 ARG A C 1
ATOM 1468 O O . ARG A 1 200 ? -15.045 1.354 36.379 1.00 94.06 200 ARG A O 1
ATOM 1475 N N . HIS A 1 201 ? -15.895 2.201 38.280 1.00 93.38 201 HIS A N 1
ATOM 1476 C CA . HIS A 1 201 ? -15.684 3.597 37.900 1.00 93.38 201 HIS A CA 1
ATOM 1477 C C . HIS A 1 201 ? -14.198 3.952 37.800 1.00 93.38 201 HIS A C 1
ATOM 1479 O O . HIS A 1 201 ? -13.800 4.600 36.836 1.00 93.38 201 HIS A O 1
ATOM 1485 N N . ALA A 1 202 ? -13.366 3.466 38.724 1.00 92.69 202 ALA A N 1
ATOM 1486 C CA . ALA A 1 202 ? -11.918 3.671 38.678 1.00 92.69 202 ALA A CA 1
ATOM 1487 C C . ALA A 1 202 ? -11.253 3.027 37.444 1.00 92.69 202 ALA A C 1
ATOM 1489 O O . ALA A 1 202 ? -10.198 3.478 37.010 1.00 92.69 202 ALA A O 1
ATOM 1490 N N . GLN A 1 203 ? -11.876 2.004 36.845 1.00 95.88 203 GLN A N 1
ATOM 1491 C CA . GLN A 1 203 ? -11.407 1.370 35.607 1.00 95.88 203 GLN A CA 1
ATOM 1492 C C . GLN A 1 203 ? -11.848 2.095 34.323 1.00 95.88 203 GLN A C 1
ATOM 1494 O O . GLN A 1 203 ? -11.324 1.782 33.252 1.00 95.88 203 GLN A O 1
ATOM 1499 N N . LEU A 1 204 ? -12.788 3.047 34.385 1.00 95.12 204 LEU A N 1
ATOM 1500 C CA . LEU A 1 204 ? -13.276 3.760 33.194 1.00 95.12 204 LEU A CA 1
ATOM 1501 C C . LEU A 1 204 ? -12.169 4.510 32.431 1.00 95.12 204 LEU A C 1
ATOM 1503 O O . LEU A 1 204 ? -12.123 4.357 31.210 1.00 95.12 204 LEU A O 1
ATOM 1507 N N . PRO A 1 205 ? -11.243 5.245 33.085 1.00 95.75 205 PRO A N 1
ATOM 1508 C CA . PRO A 1 205 ? -10.169 5.941 32.376 1.00 95.75 205 PRO A CA 1
ATOM 1509 C C . PRO A 1 205 ? -9.239 4.976 31.635 1.00 95.75 205 PRO A C 1
ATOM 1511 O O . PRO A 1 205 ? -8.841 5.240 30.505 1.00 95.75 205 PRO A O 1
ATOM 1514 N N . LEU A 1 206 ? -8.940 3.824 32.245 1.00 95.44 2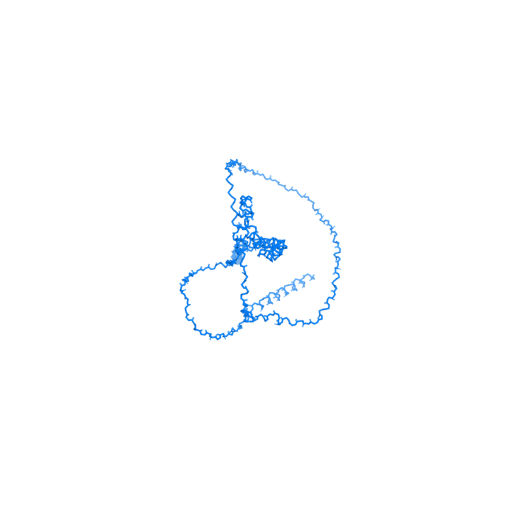06 LEU A N 1
ATOM 1515 C CA . LEU A 1 206 ? -8.110 2.795 31.623 1.00 95.44 206 LEU A CA 1
ATOM 1516 C C . LEU A 1 206 ? -8.798 2.193 30.391 1.00 95.44 206 LEU A C 1
ATOM 1518 O O . LEU A 1 206 ? -8.156 1.995 29.364 1.00 95.44 206 LEU A O 1
ATOM 1522 N N . LYS A 1 207 ? -10.108 1.927 30.467 1.00 96.56 207 LYS A N 1
ATOM 1523 C CA . LYS A 1 207 ? -10.881 1.435 29.317 1.00 96.56 207 LYS A CA 1
ATOM 1524 C C . LYS A 1 207 ? -10.912 2.446 28.169 1.00 96.56 207 LYS A C 1
ATOM 1526 O O . LYS A 1 207 ? -10.785 2.030 27.021 1.00 96.56 207 LYS A O 1
ATOM 1531 N N . ALA A 1 208 ? -11.044 3.737 28.476 1.00 96.75 208 ALA A N 1
ATOM 1532 C CA . ALA A 1 208 ? -10.993 4.800 27.476 1.00 96.75 208 ALA A CA 1
ATOM 1533 C C . ALA A 1 208 ? -9.614 4.873 26.794 1.00 96.75 208 ALA A C 1
ATOM 1535 O O . ALA A 1 208 ? -9.539 4.824 25.572 1.00 96.75 208 ALA A O 1
ATOM 1536 N N . ASP A 1 209 ? -8.517 4.865 27.562 1.00 97.88 209 ASP A N 1
ATOM 1537 C CA . ASP A 1 209 ? -7.156 4.880 26.998 1.00 97.88 209 ASP A CA 1
ATOM 1538 C C . ASP A 1 209 ? -6.870 3.651 26.114 1.00 97.88 209 ASP A C 1
ATOM 1540 O O . ASP A 1 209 ? -6.247 3.764 25.055 1.00 97.88 209 ASP A O 1
ATOM 1544 N N . ILE A 1 210 ? -7.354 2.466 26.508 1.00 97.44 210 ILE A N 1
ATOM 1545 C CA . ILE A 1 210 ? -7.239 1.254 25.685 1.00 97.44 210 ILE A CA 1
ATOM 1546 C C . ILE A 1 210 ? -8.017 1.412 24.373 1.00 97.44 210 ILE A C 1
ATOM 1548 O O . ILE A 1 210 ? -7.467 1.104 23.315 1.00 97.44 210 ILE A O 1
ATOM 1552 N N . ALA A 1 211 ? -9.257 1.907 24.420 1.00 97.69 211 ALA A N 1
ATOM 1553 C CA . ALA A 1 211 ? -10.067 2.130 23.223 1.00 97.69 211 ALA A CA 1
ATOM 1554 C C . ALA A 1 211 ? -9.385 3.113 22.256 1.00 97.69 211 ALA A C 1
ATOM 1556 O O . ALA A 1 211 ? -9.219 2.793 21.077 1.00 97.69 211 ALA A O 1
ATOM 1557 N N . ASP A 1 212 ? -8.876 4.233 22.770 1.00 98.31 212 ASP A N 1
ATOM 1558 C CA . ASP A 1 212 ? -8.139 5.231 21.992 1.00 98.31 212 ASP A CA 1
ATOM 1559 C C . ASP A 1 212 ? -6.871 4.646 21.353 1.00 98.31 212 ASP A C 1
ATOM 1561 O O . ASP A 1 212 ? -6.547 4.909 20.191 1.00 98.31 212 ASP A O 1
ATOM 1565 N N . LYS A 1 213 ? -6.116 3.833 22.103 1.00 98.44 213 LYS A N 1
ATOM 1566 C CA . LYS A 1 213 ? -4.928 3.142 21.579 1.00 98.44 213 LYS A CA 1
ATOM 1567 C C . LYS A 1 213 ? -5.297 2.158 20.474 1.00 98.44 213 LYS A C 1
ATOM 1569 O O . LYS A 1 213 ? -4.617 2.137 19.448 1.00 98.44 213 LYS A O 1
ATOM 1574 N N . CYS A 1 214 ? -6.358 1.377 20.656 1.00 98.06 214 CYS A N 1
ATOM 1575 C CA . CYS A 1 214 ? -6.859 0.454 19.642 1.00 98.06 214 CYS A CA 1
ATOM 1576 C C . CYS A 1 214 ? -7.297 1.193 18.374 1.00 98.06 214 CYS A C 1
ATOM 1578 O O . CYS A 1 214 ? -6.924 0.773 17.279 1.00 98.06 214 CYS A O 1
ATOM 1580 N N . GLN A 1 215 ? -8.009 2.314 18.509 1.00 98.38 215 GLN A N 1
ATOM 1581 C CA . GLN A 1 215 ? -8.409 3.145 17.378 1.00 98.38 215 GLN A CA 1
ATOM 1582 C C . GLN A 1 215 ? -7.190 3.645 16.594 1.00 98.38 215 GLN A C 1
ATOM 1584 O O . GLN A 1 215 ? -7.084 3.388 15.395 1.00 98.38 215 GLN A O 1
ATOM 1589 N N . ARG A 1 216 ? -6.216 4.264 17.275 1.00 98.25 216 ARG A N 1
ATOM 1590 C CA . ARG A 1 216 ? -4.986 4.765 16.635 1.00 98.25 216 ARG A CA 1
ATOM 1591 C C . ARG A 1 216 ? -4.188 3.661 15.942 1.00 98.25 216 ARG A C 1
ATOM 1593 O O . ARG A 1 216 ? -3.590 3.891 14.893 1.00 98.25 216 ARG A O 1
ATOM 1600 N N . LEU A 1 217 ? -4.129 2.465 16.529 1.00 98.44 217 LEU A N 1
ATOM 1601 C CA . LEU A 1 217 ? -3.471 1.316 15.901 1.00 98.44 217 LEU A CA 1
ATOM 1602 C C . LEU A 1 217 ? -4.215 0.853 14.649 1.00 98.44 217 LEU A C 1
ATOM 1604 O O . LEU A 1 217 ? -3.574 0.524 13.654 1.00 98.44 217 LEU A O 1
ATOM 1608 N N . ASN A 1 218 ? -5.546 0.860 14.678 1.00 98.06 218 ASN A N 1
ATOM 1609 C CA . ASN A 1 218 ? -6.353 0.480 13.529 1.00 98.06 218 ASN A CA 1
ATOM 1610 C C . ASN A 1 218 ? -6.217 1.489 12.377 1.00 98.06 218 ASN A C 1
ATOM 1612 O O . ASN A 1 218 ? -6.034 1.085 11.235 1.00 98.06 218 ASN A O 1
ATOM 1616 N N . GLU A 1 219 ? -6.200 2.790 12.670 1.00 98.19 219 GLU A N 1
ATOM 1617 C CA . GLU A 1 219 ? -5.930 3.844 11.679 1.00 98.19 219 GLU A CA 1
ATOM 1618 C C . GLU A 1 219 ? -4.536 3.690 11.052 1.00 98.19 219 GLU A C 1
ATOM 1620 O O . GLU A 1 219 ? -4.389 3.727 9.830 1.00 98.19 219 GLU A O 1
ATOM 1625 N N . LYS A 1 220 ? -3.506 3.435 11.873 1.00 98.19 220 LYS A N 1
ATOM 1626 C CA . LYS A 1 220 ? -2.146 3.157 11.381 1.00 98.19 220 LYS A CA 1
ATOM 1627 C C . LYS A 1 220 ? -2.087 1.906 10.515 1.00 98.19 220 LYS A C 1
ATOM 1629 O O . LYS A 1 220 ? -1.358 1.903 9.529 1.00 98.19 220 LYS A O 1
ATOM 1634 N N . LYS A 1 221 ? -2.835 0.862 10.877 1.00 97.38 221 LYS A N 1
ATOM 1635 C CA . LYS A 1 221 ? -2.936 -0.357 10.079 1.00 97.38 221 LYS A CA 1
ATOM 1636 C C . LYS A 1 221 ? -3.542 -0.055 8.711 1.00 97.38 221 LYS A C 1
ATOM 1638 O O . LYS A 1 221 ? -2.929 -0.401 7.717 1.00 97.38 221 LYS A O 1
ATOM 1643 N N . VAL A 1 222 ? -4.668 0.656 8.659 1.00 96.75 222 VAL A N 1
ATOM 1644 C CA . VAL A 1 222 ? -5.308 1.046 7.390 1.00 96.75 222 VAL A CA 1
ATOM 1645 C C . VAL A 1 222 ? -4.365 1.889 6.527 1.00 96.75 222 VAL A C 1
ATOM 1647 O O . VAL A 1 222 ? -4.245 1.647 5.331 1.00 96.75 222 VAL A O 1
ATOM 1650 N N . ALA A 1 223 ? -3.644 2.842 7.123 1.00 95.50 223 ALA A N 1
ATOM 1651 C CA . ALA A 1 223 ? -2.662 3.647 6.399 1.00 95.50 223 ALA A CA 1
ATOM 1652 C C . ALA A 1 223 ? -1.462 2.826 5.896 1.00 95.50 223 ALA A C 1
ATOM 1654 O O . ALA A 1 223 ? -0.877 3.162 4.868 1.00 95.50 223 ALA A O 1
ATOM 1655 N N . LEU A 1 224 ? -1.064 1.778 6.622 1.00 94.12 224 LEU A N 1
ATOM 1656 C CA . LEU A 1 224 ? -0.007 0.863 6.199 1.00 94.12 224 LEU A CA 1
ATOM 1657 C C . LEU A 1 224 ? -0.494 -0.046 5.072 1.00 94.12 224 LEU A C 1
ATOM 1659 O O . LEU A 1 224 ? 0.216 -0.165 4.082 1.00 94.12 224 LEU A O 1
ATOM 1663 N N . ASP A 1 225 ? -1.703 -0.595 5.188 1.00 92.94 225 ASP A N 1
ATOM 1664 C CA . ASP A 1 225 ? -2.332 -1.423 4.158 1.00 92.94 225 ASP A CA 1
ATOM 1665 C C . ASP A 1 225 ? -2.440 -0.628 2.837 1.00 92.94 225 ASP A C 1
ATOM 1667 O O . ASP A 1 225 ? -1.960 -1.078 1.798 1.00 92.94 225 ASP A O 1
ATOM 1671 N N . ALA A 1 226 ? -2.894 0.630 2.898 1.00 90.56 226 ALA A N 1
ATOM 1672 C CA . ALA A 1 226 ? -2.938 1.527 1.737 1.00 90.56 226 ALA A CA 1
ATOM 1673 C C . ALA A 1 226 ? -1.549 1.868 1.160 1.00 90.56 226 ALA A C 1
ATOM 1675 O O . ALA A 1 226 ? -1.416 2.134 -0.031 1.00 90.56 226 ALA A O 1
ATOM 1676 N N . LYS A 1 227 ? -0.493 1.878 1.987 1.00 88.50 227 LYS A N 1
ATOM 1677 C CA . LYS A 1 227 ? 0.891 2.051 1.513 1.00 88.50 227 LYS A CA 1
ATOM 1678 C C . LYS A 1 227 ? 1.464 0.777 0.911 1.00 88.50 227 LYS A C 1
ATOM 1680 O O . LYS A 1 227 ? 2.349 0.885 0.074 1.00 88.50 227 LYS A O 1
ATOM 1685 N N . THR A 1 228 ? 1.024 -0.397 1.357 1.00 85.88 228 THR A N 1
ATOM 1686 C CA . THR A 1 228 ? 1.412 -1.683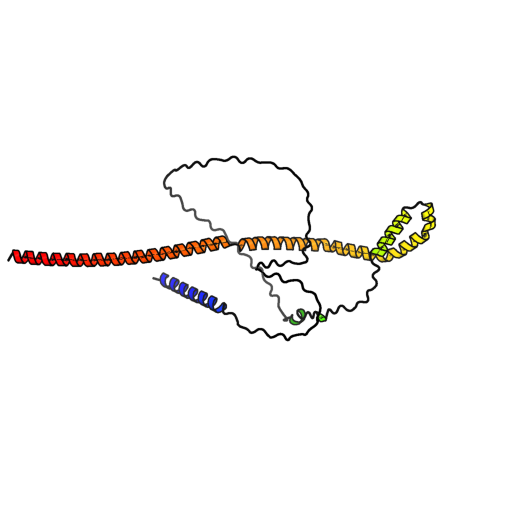 0.761 1.00 85.88 228 THR A CA 1
ATOM 1687 C C . THR A 1 228 ? 0.665 -1.978 -0.527 1.00 85.88 228 THR A C 1
ATOM 1689 O O . THR A 1 228 ? 1.162 -2.760 -1.331 1.00 85.88 228 THR A O 1
ATOM 1692 N N . ASP A 1 229 ? -0.444 -1.285 -0.784 1.00 83.56 229 ASP A N 1
ATOM 1693 C CA . ASP A 1 229 ? -1.089 -1.229 -2.094 1.00 83.56 229 ASP A CA 1
ATOM 1694 C C . ASP A 1 229 ? -0.246 -0.421 -3.110 1.00 83.56 229 ASP A C 1
ATOM 1696 O O . ASP A 1 229 ? -0.760 0.365 -3.901 1.00 83.56 229 ASP A O 1
ATOM 1700 N N . THR A 1 230 ? 1.072 -0.654 -3.161 1.00 79.75 230 THR A N 1
ATOM 1701 C CA . THR A 1 230 ? 1.974 -0.191 -4.229 1.00 79.75 230 THR A CA 1
ATOM 1702 C C . THR A 1 230 ? 1.738 -0.923 -5.553 1.00 79.75 230 THR A C 1
ATOM 1704 O O . THR A 1 230 ? 2.618 -0.911 -6.410 1.00 79.75 230 THR A O 1
ATOM 1707 N N . SER A 1 231 ? 0.585 -1.578 -5.717 1.00 80.69 231 SER A N 1
ATOM 1708 C CA . SER A 1 231 ? 0.209 -2.346 -6.909 1.00 80.69 231 SER A CA 1
ATOM 1709 C C . SER A 1 231 ? 0.296 -1.498 -8.179 1.00 80.69 231 SER A C 1
ATOM 1711 O O . SER A 1 231 ? 0.849 -1.929 -9.183 1.00 80.69 231 SER A O 1
ATOM 1713 N N . VAL A 1 232 ? -0.129 -0.235 -8.099 1.00 82.12 232 VAL A N 1
ATOM 1714 C CA . VAL A 1 232 ? -0.020 0.712 -9.217 1.00 82.12 232 VAL A CA 1
ATOM 1715 C C . VAL A 1 232 ? 1.444 0.932 -9.614 1.00 82.12 232 VAL A C 1
ATOM 1717 O O . VAL A 1 232 ? 1.795 0.831 -10.786 1.00 82.12 232 VAL A O 1
ATOM 1720 N N . ASN A 1 233 ? 2.329 1.146 -8.636 1.00 87.44 233 ASN A N 1
ATOM 1721 C CA . ASN A 1 233 ? 3.753 1.364 -8.903 1.00 87.44 233 ASN A CA 1
ATOM 1722 C C . ASN A 1 233 ? 4.448 0.096 -9.428 1.00 87.44 233 ASN A C 1
ATOM 1724 O O . ASN A 1 233 ? 5.419 0.201 -10.175 1.00 87.44 233 ASN A O 1
ATOM 1728 N N . THR A 1 234 ? 3.995 -1.101 -9.035 1.00 90.50 234 THR A N 1
ATOM 1729 C CA . THR A 1 234 ? 4.549 -2.358 -9.562 1.00 90.50 234 THR A CA 1
ATOM 1730 C C . THR A 1 234 ? 4.160 -2.585 -11.018 1.00 90.50 234 THR A C 1
ATOM 1732 O O . THR A 1 234 ? 5.015 -2.994 -11.801 1.00 90.50 234 THR A O 1
ATOM 1735 N N . ASP A 1 235 ? 2.926 -2.252 -11.399 1.00 90.19 235 ASP A N 1
ATOM 1736 C CA . ASP A 1 235 ? 2.439 -2.402 -12.776 1.00 90.19 235 ASP A CA 1
ATOM 1737 C C . ASP A 1 235 ? 3.128 -1.405 -13.727 1.00 90.19 235 ASP A C 1
ATOM 1739 O O . ASP A 1 235 ? 3.539 -1.761 -14.839 1.00 90.19 235 ASP A O 1
ATOM 1743 N N . GLU A 1 236 ? 3.326 -0.158 -13.278 1.00 95.12 236 GLU A N 1
ATOM 1744 C CA . GLU A 1 236 ? 4.116 0.845 -14.007 1.00 95.12 236 GLU A CA 1
ATOM 1745 C C . GLU A 1 236 ? 5.566 0.380 -14.204 1.00 95.12 236 GLU A C 1
ATOM 1747 O O . GLU A 1 236 ? 6.125 0.509 -15.296 1.00 95.12 236 GLU A O 1
ATOM 1752 N N . LEU A 1 237 ? 6.171 -0.215 -13.172 1.00 96.12 237 LEU A N 1
ATOM 1753 C CA . LEU A 1 237 ? 7.540 -0.719 -13.236 1.00 96.12 237 LEU A CA 1
ATOM 1754 C C . LEU A 1 237 ? 7.677 -1.907 -14.197 1.00 96.12 237 LEU A C 1
ATOM 1756 O O . LEU A 1 237 ? 8.625 -1.937 -14.980 1.00 96.12 237 LEU A O 1
ATOM 1760 N N . GLU A 1 238 ? 6.737 -2.855 -14.187 1.00 96.50 238 GLU A N 1
ATOM 1761 C CA . GLU A 1 238 ? 6.721 -3.970 -15.145 1.00 96.50 238 GLU A CA 1
ATOM 1762 C C . GLU A 1 238 ? 6.564 -3.461 -16.588 1.00 96.50 238 GLU A C 1
ATOM 1764 O O . GLU A 1 238 ? 7.212 -3.959 -17.512 1.00 96.50 238 GLU A O 1
ATOM 1769 N N . THR A 1 239 ? 5.742 -2.428 -16.786 1.00 97.75 239 THR A N 1
ATOM 1770 C CA . THR A 1 239 ? 5.549 -1.796 -18.098 1.00 97.75 239 THR A CA 1
ATOM 1771 C C . THR A 1 239 ? 6.842 -1.154 -18.604 1.00 97.75 239 THR A C 1
ATOM 1773 O O . THR A 1 239 ? 7.254 -1.418 -19.734 1.00 97.75 239 THR A O 1
ATOM 1776 N N . LEU A 1 240 ? 7.531 -0.378 -17.759 1.00 98.00 240 LEU A N 1
ATOM 1777 C CA . LEU A 1 240 ? 8.815 0.240 -18.109 1.00 98.00 240 LEU A CA 1
ATOM 1778 C C . LEU A 1 240 ? 9.914 -0.797 -18.377 1.00 98.00 240 LEU A C 1
ATOM 1780 O O . LEU A 1 240 ? 10.753 -0.592 -19.252 1.00 98.00 240 LEU A O 1
ATOM 1784 N N . GLN A 1 241 ? 9.914 -1.924 -17.660 1.00 98.06 241 GLN A N 1
ATOM 1785 C CA . GLN A 1 241 ? 10.849 -3.022 -17.920 1.00 98.06 241 GLN A CA 1
ATOM 1786 C C . GLN A 1 241 ? 10.636 -3.650 -19.302 1.00 98.06 241 GLN A C 1
ATOM 1788 O O . GLN A 1 241 ? 11.613 -3.897 -20.008 1.00 98.06 241 GLN A O 1
ATOM 1793 N N . LYS A 1 242 ? 9.380 -3.856 -19.717 1.00 98.25 242 LYS A N 1
ATOM 1794 C CA . LYS A 1 242 ? 9.055 -4.366 -21.060 1.00 98.25 242 LYS A CA 1
ATOM 1795 C C . LYS A 1 242 ? 9.459 -3.388 -22.163 1.00 98.25 242 LYS A C 1
ATOM 1797 O O . LYS A 1 242 ? 9.988 -3.812 -23.186 1.00 98.25 242 LYS A O 1
ATOM 1802 N N . GLU A 1 243 ? 9.238 -2.088 -21.965 1.00 98.38 243 GLU A N 1
ATOM 1803 C CA . GLU A 1 243 ? 9.659 -1.067 -22.935 1.00 98.38 243 GLU A CA 1
ATOM 1804 C C . GLU A 1 243 ? 11.188 -1.005 -23.065 1.00 98.38 243 GLU A C 1
ATOM 1806 O O . GLU A 1 243 ? 11.714 -0.880 -24.172 1.00 98.38 243 GLU A O 1
ATOM 1811 N N . LEU A 1 244 ? 11.913 -1.151 -21.952 1.00 98.50 244 LEU A N 1
ATOM 1812 C CA . LEU A 1 244 ? 13.371 -1.227 -21.974 1.00 98.50 244 LEU A CA 1
ATOM 1813 C C . LEU A 1 244 ? 13.860 -2.436 -22.785 1.00 98.50 244 LEU A C 1
ATOM 1815 O O . LEU A 1 244 ? 14.761 -2.285 -23.608 1.00 98.50 244 LEU A O 1
ATOM 1819 N N . GLU A 1 245 ? 13.249 -3.607 -22.594 1.00 98.50 245 GLU A N 1
ATOM 1820 C CA . GLU A 1 245 ? 13.585 -4.825 -23.341 1.00 98.50 245 GLU A CA 1
ATOM 1821 C C . GLU A 1 245 ? 13.318 -4.675 -24.853 1.00 98.50 245 GLU A C 1
ATOM 1823 O O . GLU A 1 245 ? 14.178 -5.019 -25.668 1.00 98.50 245 GLU A O 1
ATOM 1828 N N . ASP A 1 246 ? 12.182 -4.083 -25.249 1.00 98.56 246 ASP A N 1
ATOM 1829 C CA . ASP A 1 246 ? 11.889 -3.778 -26.661 1.00 98.56 246 ASP A CA 1
ATOM 1830 C C . ASP A 1 246 ? 12.923 -2.815 -27.266 1.00 98.56 246 ASP A C 1
ATOM 1832 O O . ASP A 1 246 ? 13.442 -3.040 -28.366 1.00 98.56 246 ASP A O 1
ATOM 1836 N N . LEU A 1 247 ? 13.284 -1.756 -26.533 1.00 98.56 247 LEU A N 1
ATOM 1837 C CA . LEU A 1 247 ? 14.301 -0.805 -26.980 1.00 98.56 247 LEU A CA 1
ATOM 1838 C C . LEU A 1 247 ? 15.673 -1.470 -27.144 1.00 98.56 247 LEU A C 1
ATOM 1840 O O . LEU A 1 247 ? 16.375 -1.177 -28.117 1.00 98.56 247 LEU A O 1
ATOM 1844 N N . GLU A 1 248 ? 16.061 -2.378 -26.249 1.00 98.44 248 GLU A N 1
ATOM 1845 C CA . GLU A 1 248 ? 17.309 -3.135 -26.368 1.00 98.44 248 GLU A CA 1
ATOM 1846 C C . GLU A 1 248 ? 17.334 -4.030 -27.615 1.00 98.44 248 GLU A C 1
ATOM 1848 O O . GLU A 1 248 ? 18.351 -4.072 -28.322 1.00 98.44 248 GLU A O 1
ATOM 1853 N N . GLU A 1 249 ? 16.220 -4.690 -27.943 1.00 98.56 249 GLU A N 1
ATOM 1854 C CA . GLU A 1 249 ? 16.114 -5.504 -29.157 1.00 98.56 249 GLU A CA 1
ATOM 1855 C C . GLU A 1 249 ? 16.180 -4.637 -30.419 1.00 98.56 249 GLU A C 1
ATOM 1857 O O . GLU A 1 249 ? 16.935 -4.930 -31.351 1.00 98.56 249 GLU A O 1
ATOM 1862 N N . ARG A 1 250 ? 15.492 -3.491 -30.433 1.00 98.50 250 ARG A N 1
ATOM 1863 C CA . ARG A 1 250 ? 15.577 -2.529 -31.544 1.00 98.50 250 ARG A CA 1
ATOM 1864 C C . ARG A 1 250 ? 17.000 -2.016 -31.746 1.00 98.50 250 ARG A C 1
ATOM 1866 O O . ARG A 1 250 ? 17.460 -1.905 -32.885 1.00 98.50 250 ARG A O 1
ATOM 1873 N N . VAL A 1 251 ? 17.726 -1.737 -30.664 1.00 98.69 251 VAL A N 1
ATOM 1874 C CA . VAL A 1 251 ? 19.140 -1.341 -30.730 1.00 98.69 251 VAL A CA 1
ATOM 1875 C C . VAL A 1 251 ? 19.998 -2.462 -31.318 1.00 98.69 251 VAL A C 1
ATOM 1877 O O . VAL A 1 251 ? 20.892 -2.180 -32.119 1.00 98.69 251 VAL A O 1
ATOM 1880 N N . ARG A 1 252 ? 19.735 -3.727 -30.971 1.00 98.75 252 ARG A N 1
ATOM 1881 C CA . ARG A 1 252 ? 20.443 -4.887 -31.535 1.00 98.75 252 ARG A CA 1
ATOM 1882 C C . ARG A 1 252 ? 20.218 -5.007 -33.043 1.00 98.75 252 ARG A C 1
ATOM 1884 O O . ARG A 1 252 ? 21.192 -5.112 -33.787 1.00 98.75 252 ARG A O 1
ATOM 1891 N N . VAL A 1 253 ? 18.967 -4.906 -33.493 1.00 98.75 253 VAL A N 1
ATOM 1892 C CA . VAL A 1 253 ? 18.604 -4.951 -34.920 1.00 98.75 253 VAL A CA 1
ATOM 1893 C C . VAL A 1 253 ? 19.280 -3.821 -35.700 1.00 98.75 253 VAL A C 1
ATOM 1895 O O . VAL A 1 253 ? 19.881 -4.061 -36.746 1.00 98.75 253 VAL A O 1
ATOM 1898 N N . ILE A 1 254 ? 19.240 -2.589 -35.183 1.00 98.56 254 ILE A N 1
ATOM 1899 C CA . ILE A 1 254 ? 19.868 -1.436 -35.846 1.00 98.56 254 ILE A CA 1
ATOM 1900 C C . ILE A 1 254 ? 21.389 -1.606 -35.926 1.00 98.56 254 ILE A C 1
ATOM 1902 O O . ILE A 1 254 ? 21.977 -1.297 -36.960 1.00 98.56 254 ILE A O 1
ATOM 1906 N N . LYS A 1 255 ? 22.035 -2.120 -34.872 1.00 98.69 255 LYS A N 1
ATOM 1907 C CA . LYS A 1 255 ? 23.478 -2.406 -34.894 1.00 98.69 255 LYS A CA 1
ATOM 1908 C C . LYS A 1 255 ? 23.844 -3.419 -35.976 1.00 98.69 255 LYS A C 1
ATOM 1910 O O . LYS A 1 255 ? 24.802 -3.175 -36.702 1.00 98.69 255 LYS A O 1
ATOM 1915 N N . GLN A 1 256 ? 23.075 -4.499 -36.114 1.00 98.69 256 GLN A N 1
ATOM 1916 C CA . GLN A 1 256 ? 23.302 -5.483 -37.175 1.00 98.69 256 GLN A CA 1
ATOM 1917 C C . GLN A 1 256 ? 23.147 -4.845 -38.561 1.00 98.69 256 GLN A C 1
ATOM 1919 O O . GLN A 1 256 ? 24.018 -4.988 -39.410 1.00 98.69 256 GLN A O 1
ATOM 1924 N N . LEU A 1 257 ? 22.093 -4.047 -38.759 1.00 98.69 257 LEU A N 1
ATOM 1925 C CA . LEU A 1 257 ? 21.860 -3.349 -40.024 1.00 98.69 257 LEU A CA 1
ATOM 1926 C C . LEU A 1 257 ? 22.998 -2.380 -40.387 1.00 98.69 257 LEU A C 1
ATOM 1928 O O . LEU A 1 257 ? 23.319 -2.220 -41.564 1.00 98.69 257 LEU A O 1
ATOM 1932 N N . ILE A 1 258 ? 23.595 -1.712 -39.394 1.00 98.62 258 ILE A N 1
ATOM 1933 C CA . ILE A 1 258 ? 24.768 -0.853 -39.603 1.00 98.62 258 ILE A CA 1
ATOM 1934 C C . ILE A 1 258 ? 25.955 -1.694 -40.080 1.00 98.62 258 ILE A C 1
ATOM 1936 O O . ILE A 1 258 ? 26.546 -1.351 -41.100 1.00 98.62 258 ILE A O 1
ATOM 1940 N N . GLN A 1 259 ? 26.253 -2.809 -39.408 1.00 98.62 259 GLN A N 1
ATOM 1941 C CA . GLN A 1 259 ? 27.358 -3.700 -39.783 1.00 98.62 259 GLN A CA 1
ATOM 1942 C C . GLN A 1 259 ? 27.187 -4.272 -41.197 1.00 98.62 259 GLN A C 1
ATOM 1944 O O . GLN A 1 259 ? 28.131 -4.268 -41.987 1.00 98.62 259 GLN A O 1
ATOM 1949 N N . ASP A 1 260 ? 25.974 -4.696 -41.552 1.00 98.50 260 ASP A N 1
ATOM 1950 C CA . ASP A 1 260 ? 25.673 -5.213 -42.889 1.00 98.50 260 ASP A CA 1
ATOM 1951 C C . ASP A 1 260 ? 25.885 -4.132 -43.963 1.00 98.50 260 ASP A C 1
ATOM 1953 O O . ASP A 1 260 ? 26.446 -4.392 -45.030 1.00 98.50 260 ASP A O 1
ATOM 1957 N N . LYS A 1 261 ? 25.485 -2.883 -43.679 1.00 98.69 261 LYS A N 1
ATOM 1958 C CA . LYS A 1 261 ? 25.722 -1.750 -44.586 1.00 98.69 261 LYS A CA 1
ATOM 1959 C C . LYS A 1 261 ? 27.196 -1.385 -44.702 1.00 98.69 261 LYS A C 1
ATOM 1961 O O . LYS A 1 261 ? 27.636 -1.055 -45.800 1.00 98.69 261 LYS A O 1
ATOM 1966 N N . GLU A 1 262 ? 27.958 -1.442 -43.617 1.00 98.62 262 GLU A N 1
ATOM 1967 C CA . GLU A 1 262 ? 29.408 -1.227 -43.647 1.00 98.62 262 GLU A CA 1
ATOM 1968 C C . GLU A 1 262 ? 30.103 -2.271 -44.531 1.00 98.62 262 GLU A C 1
ATOM 1970 O O . GLU A 1 262 ? 30.936 -1.907 -45.362 1.00 98.62 262 GLU A O 1
ATOM 1975 N N . ALA A 1 263 ? 29.703 -3.543 -44.433 1.00 98.56 263 ALA A N 1
ATOM 1976 C CA . ALA A 1 263 ? 30.216 -4.609 -45.291 1.00 98.56 263 ALA A CA 1
ATOM 1977 C C . ALA A 1 263 ? 29.870 -4.384 -46.775 1.00 98.56 263 ALA A C 1
ATOM 1979 O O . ALA A 1 263 ? 30.736 -4.531 -47.638 1.00 98.56 263 ALA A O 1
ATOM 1980 N N . LEU A 1 264 ? 28.635 -3.963 -47.080 1.00 98.50 264 LEU A N 1
ATOM 1981 C CA . LEU A 1 264 ? 28.225 -3.613 -48.447 1.00 98.50 264 LEU A CA 1
ATOM 1982 C C . LEU A 1 264 ? 29.033 -2.441 -49.015 1.00 98.50 264 LEU A C 1
ATOM 1984 O O . LEU A 1 264 ? 29.430 -2.472 -50.179 1.00 98.50 264 LEU A O 1
ATOM 1988 N N . ILE A 1 265 ? 29.295 -1.415 -48.201 1.00 98.50 265 ILE A N 1
ATOM 1989 C CA . ILE A 1 265 ? 30.118 -0.270 -48.606 1.00 98.50 265 ILE A CA 1
ATOM 1990 C C . ILE A 1 265 ? 31.558 -0.717 -48.877 1.00 98.50 265 ILE A C 1
ATOM 1992 O O . ILE A 1 265 ? 32.129 -0.311 -49.887 1.00 98.50 265 ILE A O 1
ATOM 1996 N N . ALA A 1 266 ? 32.136 -1.565 -48.021 1.00 98.44 266 ALA A N 1
ATOM 1997 C CA . ALA A 1 266 ? 33.485 -2.093 -48.213 1.00 98.44 266 ALA A CA 1
ATOM 1998 C C . ALA A 1 266 ? 33.604 -2.912 -49.510 1.00 98.44 266 ALA A C 1
ATOM 2000 O O . ALA A 1 266 ? 34.521 -2.675 -50.294 1.00 98.44 266 ALA A O 1
ATOM 2001 N N . HIS A 1 267 ? 32.641 -3.798 -49.778 1.00 98.31 267 HIS A N 1
ATOM 2002 C CA . HIS A 1 267 ? 32.588 -4.579 -51.017 1.00 98.31 267 HIS A CA 1
ATOM 2003 C C . HIS A 1 267 ? 32.465 -3.686 -52.257 1.00 98.31 267 HIS A C 1
ATOM 2005 O O . HIS A 1 267 ? 33.238 -3.811 -53.200 1.00 98.31 267 HIS A O 1
ATOM 2011 N N . SER A 1 268 ? 31.531 -2.729 -52.240 1.00 98.31 268 SER A N 1
ATOM 2012 C CA . SER A 1 268 ? 31.349 -1.790 -53.352 1.00 98.31 268 SER A CA 1
ATOM 2013 C C . SER A 1 268 ? 32.597 -0.932 -53.597 1.00 98.31 268 SER A C 1
ATOM 2015 O O . SER A 1 268 ? 32.915 -0.611 -54.743 1.00 98.31 268 SER A O 1
ATOM 2017 N N . HIS A 1 269 ? 33.330 -0.572 -52.538 1.00 98.38 269 HIS A N 1
ATOM 2018 C CA . HIS A 1 269 ? 34.596 0.145 -52.657 1.00 98.38 269 HIS A CA 1
ATOM 2019 C C . HIS A 1 269 ? 35.688 -0.708 -53.322 1.00 98.38 269 HIS A C 1
ATOM 2021 O O . HIS A 1 269 ? 36.403 -0.205 -54.190 1.00 98.38 269 HIS A O 1
ATOM 2027 N N . GLU A 1 270 ? 35.794 -1.987 -52.957 1.00 98.19 270 GLU A N 1
ATOM 2028 C CA . GLU A 1 270 ? 36.730 -2.936 -53.568 1.00 98.19 270 GLU A CA 1
ATOM 2029 C C . GLU A 1 270 ? 36.430 -3.153 -55.060 1.00 98.19 270 GLU A C 1
ATOM 2031 O O . GLU A 1 270 ? 37.336 -3.043 -55.888 1.00 98.19 270 GLU A O 1
ATOM 2036 N N . GLU A 1 271 ? 35.159 -3.352 -55.427 1.00 98.12 271 GLU A N 1
ATOM 2037 C CA . GLU A 1 271 ? 34.730 -3.456 -56.830 1.00 98.12 271 GLU A CA 1
ATOM 2038 C C . GLU A 1 271 ? 35.081 -2.196 -57.635 1.00 98.12 271 GLU A C 1
ATOM 2040 O O . GLU A 1 271 ? 35.586 -2.285 -58.756 1.00 98.12 271 GLU A O 1
ATOM 2045 N N . ALA A 1 272 ? 34.857 -1.009 -57.061 1.00 98.06 272 ALA A N 1
ATOM 2046 C CA . ALA A 1 272 ? 35.163 0.258 -57.719 1.00 98.06 272 ALA A CA 1
ATOM 2047 C C . ALA A 1 272 ? 36.671 0.447 -57.961 1.00 98.06 272 ALA A C 1
ATOM 2049 O O . ALA A 1 272 ? 37.069 0.911 -59.033 1.00 98.06 272 ALA A O 1
ATOM 2050 N N . GLU A 1 273 ? 37.525 0.085 -56.997 1.00 97.88 273 GLU A N 1
ATOM 2051 C CA . GLU A 1 273 ? 38.980 0.114 -57.194 1.00 97.88 273 GLU A CA 1
ATOM 2052 C C . GLU A 1 273 ? 39.446 -0.962 -58.191 1.00 97.88 273 GLU A C 1
ATOM 2054 O O . GLU A 1 273 ? 40.346 -0.686 -58.988 1.00 97.88 273 GLU A O 1
ATOM 2059 N N . GLY A 1 274 ? 38.797 -2.132 -58.223 1.00 97.88 274 GLY A N 1
ATOM 2060 C CA . GLY A 1 274 ? 39.021 -3.174 -59.229 1.00 97.88 274 GLY A CA 1
ATOM 2061 C C . GLY A 1 274 ? 38.757 -2.680 -60.655 1.00 97.88 274 GLY A C 1
ATOM 2062 O O . GLY A 1 274 ? 39.664 -2.687 -61.489 1.00 97.88 274 GLY A O 1
ATOM 2063 N N . LEU A 1 275 ? 37.560 -2.142 -60.913 1.00 98.06 275 LEU A N 1
ATOM 2064 C CA . LEU A 1 275 ? 37.183 -1.571 -62.218 1.00 98.06 275 LEU A CA 1
ATOM 2065 C C . LEU A 1 275 ? 38.097 -0.409 -62.632 1.00 98.06 275 LEU A C 1
ATOM 2067 O O . LEU A 1 275 ? 38.447 -0.236 -63.798 1.00 98.06 275 LEU A O 1
ATOM 2071 N N . LYS A 1 276 ? 38.526 0.410 -61.670 1.00 98.12 276 LYS A N 1
ATOM 2072 C CA . LYS A 1 276 ? 39.468 1.509 -61.911 1.00 98.12 276 LYS A CA 1
ATOM 2073 C C . LYS A 1 276 ? 40.862 1.008 -62.296 1.00 98.12 276 LYS A C 1
ATOM 2075 O O . LYS A 1 276 ? 41.542 1.679 -63.075 1.00 98.12 276 LYS A O 1
ATOM 2080 N N . ALA A 1 277 ? 41.321 -0.113 -61.740 1.00 97.75 277 ALA A N 1
ATOM 2081 C CA . ALA A 1 277 ? 42.586 -0.735 -62.124 1.00 97.75 277 ALA A CA 1
ATOM 2082 C C . ALA A 1 277 ? 42.511 -1.355 -63.531 1.00 97.75 277 ALA A C 1
ATOM 2084 O O . ALA A 1 277 ? 43.443 -1.175 -64.318 1.00 97.75 277 ALA A O 1
ATOM 2085 N N . GLU A 1 278 ? 41.391 -1.998 -63.865 1.00 97.44 278 GLU A N 1
ATOM 2086 C CA . GLU A 1 278 ? 41.100 -2.523 -65.205 1.00 97.44 278 GLU A CA 1
ATOM 2087 C C . GLU A 1 278 ? 41.126 -1.401 -66.254 1.00 97.44 278 GLU A C 1
ATOM 2089 O O . GLU A 1 278 ? 41.968 -1.413 -67.147 1.00 97.44 278 GLU A O 1
ATOM 2094 N N . LEU A 1 279 ? 40.360 -0.323 -66.047 1.00 97.81 279 LEU A N 1
ATOM 2095 C CA . LEU A 1 279 ? 40.347 0.837 -66.950 1.00 97.81 279 LEU A CA 1
ATOM 2096 C C . LEU A 1 279 ? 41.724 1.487 -67.143 1.00 97.81 279 LEU A C 1
ATOM 2098 O O . LEU A 1 279 ? 42.043 1.977 -68.227 1.00 97.81 279 LEU A O 1
ATOM 2102 N N . LYS A 1 280 ? 42.555 1.541 -66.094 1.00 97.31 280 LYS A N 1
ATOM 2103 C CA . LYS A 1 280 ? 43.935 2.046 -66.214 1.00 97.31 280 LYS A CA 1
ATOM 2104 C C . LYS A 1 280 ? 44.794 1.155 -67.106 1.00 97.31 280 LYS A C 1
ATOM 2106 O O . LYS A 1 280 ? 45.676 1.677 -67.785 1.00 97.31 280 LYS A O 1
ATOM 2111 N N . THR A 1 281 ? 44.556 -0.151 -67.066 1.00 97.62 281 THR A N 1
ATOM 2112 C CA . THR A 1 281 ? 45.263 -1.147 -67.873 1.00 97.62 281 THR A CA 1
ATOM 2113 C C . THR A 1 281 ? 44.833 -1.027 -69.331 1.00 97.62 281 THR A C 1
ATOM 2115 O O . THR A 1 281 ? 45.693 -0.816 -70.183 1.00 97.62 281 THR A O 1
ATOM 2118 N N . ASP A 1 282 ? 43.526 -0.989 -69.601 1.00 97.00 282 ASP A N 1
ATOM 2119 C CA . ASP A 1 282 ? 42.970 -0.792 -70.948 1.00 97.00 282 ASP A CA 1
ATOM 2120 C C . ASP A 1 282 ? 43.464 0.517 -71.584 1.00 97.00 282 ASP A C 1
ATOM 2122 O O . ASP A 1 282 ? 43.862 0.569 -72.749 1.00 97.00 282 ASP A O 1
ATOM 2126 N N . LEU A 1 283 ? 43.508 1.606 -70.804 1.00 96.81 283 LEU A N 1
ATOM 2127 C CA . LEU A 1 283 ? 44.045 2.888 -71.269 1.00 96.81 283 LEU A CA 1
ATOM 2128 C C . LEU A 1 283 ? 45.544 2.840 -71.585 1.00 96.81 283 LEU A C 1
ATOM 2130 O O . LEU A 1 283 ? 46.004 3.616 -72.427 1.00 96.81 283 LEU A O 1
ATOM 2134 N N . ALA A 1 284 ? 46.316 2.003 -70.890 1.00 96.12 284 ALA A N 1
ATOM 2135 C CA . ALA A 1 284 ? 47.729 1.809 -71.187 1.00 96.12 284 ALA A CA 1
ATOM 2136 C C . ALA A 1 284 ? 47.915 0.981 -72.466 1.00 96.12 284 ALA A C 1
ATOM 2138 O O . ALA A 1 284 ? 48.771 1.330 -73.275 1.00 96.12 284 ALA A O 1
ATOM 2139 N N . GLU A 1 285 ? 47.084 -0.044 -72.677 1.00 95.88 285 GLU A N 1
ATOM 2140 C CA . GLU A 1 285 ? 47.088 -0.878 -73.883 1.00 95.88 285 GLU A CA 1
ATOM 2141 C C . GLU A 1 285 ? 46.749 -0.069 -75.143 1.00 95.88 285 GLU A C 1
ATOM 2143 O O . GLU A 1 285 ? 47.455 -0.170 -76.138 1.00 95.88 285 GLU A O 1
ATOM 2148 N N . ILE A 1 286 ? 45.750 0.820 -75.089 1.00 96.38 286 ILE A N 1
ATOM 2149 C CA . ILE A 1 286 ? 45.370 1.680 -76.230 1.00 96.38 286 ILE A CA 1
ATOM 2150 C C . ILE A 1 286 ? 46.474 2.686 -76.613 1.00 96.38 286 ILE A C 1
ATOM 2152 O O . ILE A 1 286 ? 46.508 3.174 -77.743 1.00 96.38 286 ILE A O 1
ATOM 2156 N N . ARG A 1 287 ? 47.353 3.060 -75.675 1.00 92.31 287 ARG A N 1
ATOM 2157 C CA . ARG A 1 287 ? 48.444 4.019 -75.931 1.00 92.31 287 ARG A CA 1
ATOM 2158 C C . ARG A 1 287 ? 49.715 3.378 -76.490 1.00 92.31 287 ARG A C 1
ATOM 2160 O O . ARG A 1 287 ? 50.590 4.137 -76.912 1.00 92.31 287 ARG A O 1
ATOM 2167 N N . ALA A 1 288 ? 49.846 2.056 -76.407 1.00 80.25 288 ALA A N 1
ATOM 2168 C CA . ALA A 1 288 ? 51.008 1.306 -76.882 1.00 80.25 288 ALA A CA 1
ATOM 2169 C C . ALA A 1 288 ? 50.956 1.094 -78.402 1.00 80.25 288 ALA A C 1
ATOM 2171 O O . ALA A 1 288 ? 52.049 1.113 -79.014 1.00 80.25 288 ALA A O 1
#

InterPro domains:
  IPR010811 Domain of unknown function DUF1409 [PF07197] (164-195)

Organism: Lolium multiflorum (NCBI:txid4521)

Radius of gyration: 45.17 Å; chains: 1; bounding box: 103×75×138 Å

Sequence (288 aa):
MENYSLLMGAAAVMKMAVKMAAVSMEKPSGALPRLAACGERDSCPQILARDGGGSGRFRVPWLIRIETDDTSSGEVEEVVMPSTTLDLATSKSVDKAATLAKPSAETQEPITSSSAAPMVLGEGYDLSCLLTFDPESIEPAASKASEESGPSATHGQLQHLKALLSSSIETLVEDTEEVKSILEDIQPHLPVTLQRIGLRHAQLPLKADIADKCQRLNEKKVALDAKTDTSVNTDELETLQKELEDLEERVRVIKQLIQDKEALIAHSHEEAEGLKAELKTDLAEIRA